Protein AF-A0AAU9WTB7-F1 (afdb_monomer_lite)

InterPro domains:
  IPR005135 Endonuclease/exonuclease/phosphatase [PF03372] (3-114)
  IPR036691 Endonuclease/exonuclease/phosphatase superfamily [G3DSA:3.60.10.10] (1-192)
  IPR036691 Endonuclease/exonuclease/phosphatase superfamily [SSF56219] (1-158)

Foldseek 3Di:
DQEPPDPLSLLLVLVVVVPDPDQKDKDKNHLDDPVCVVVSCVSNVHDKDKQHDPNNTIIMIIDGDPVDDDDDPDDDHDPPDDPVVVVVVVCVCVVDCVPDDDPDDDDDDPPDDPDPVVVVVPDPDDDDDDPDDDDQPCVLVVPPVSVCVLVVCQVVQCVVCVPVPDVVVSVVSSVVVNVVVSVVVVVVVVVVLVVVLVVLVVQLVVLVVVCVVPVDPVSVVSNVVSVVVNVVSVVVVSVVVVVVVVVCCCVVVPDPPVVNVVVVVVVPD

Secondary structure (DSSP, 8-state):
-----SHHHHHHHHHHHHHSS-SEEEEES----GGGHHHHHHHHTS-EEEEEEETTEEEEEEEE-TTS-----------S-HHHHHHHHHHHHHHS-TTSS------S-----S-HHHHGGG---------------GGGGG-HHHHHHHHHHHHHHHHHTTT---HHHHHHHHHHHHHHHHHHHHHHHHHHHHHHHHHHHHHHHHHHHHHHHS-SHHHHHHHHHHHHHHHHHHHHHHHHHHHHHHHHHHHHHSS--HHHHHHHHHH--

pLDDT: mean 72.69, std 17.91, range [34.09, 97.19]

Sequence (269 aa):
VRGLSNFHKRRAIFSWCRKQKADLIFLQETHSTTERQDQWRKEWGASILFSHGSTNARGVAILIKNSLNIIIQQSEISSDGRFIFYRNLSKLLRKDEFGNEENIIIGGDFNCPLDITLDKKGEIESSGRGAGFWKLNTSLLANENYKHMITNNLPTWLDAGKDIHDPRLLWDWIKFNIRSNSIIFSKQIASIRRKQEEELNKRYQEAVLMFHTNPCNNTRLALEKSKQDLEALYEDKVEGIILRARARWHEHGEKNNKYFLNLEKRNHV

Structure (mmCIF, N/CA/C/O backbone):
data_AF-A0AAU9WTB7-F1
#
_entry.id   AF-A0AAU9WTB7-F1
#
loop_
_atom_site.group_PDB
_atom_site.id
_atom_site.type_symbol
_atom_site.label_atom_id
_atom_site.label_alt_id
_atom_site.label_comp_id
_atom_site.label_asym_id
_atom_site.label_entity_id
_atom_site.label_seq_id
_atom_site.pdbx_PDB_ins_code
_atom_site.Cartn_x
_atom_site.Cartn_y
_atom_site.Cartn_z
_atom_site.occupancy
_atom_site.B_iso_or_equiv
_atom_site.auth_seq_id
_atom_site.auth_comp_id
_atom_site.auth_asym_id
_atom_site.auth_atom_id
_atom_site.pdbx_PDB_model_num
ATOM 1 N N . VAL A 1 1 ? -2.931 -13.262 2.694 1.00 64.62 1 VAL A N 1
ATOM 2 C CA . VAL A 1 1 ? -3.097 -12.063 3.566 1.00 64.62 1 VAL A CA 1
ATOM 3 C C . VAL A 1 1 ? -1.804 -11.581 4.242 1.00 64.62 1 VAL A C 1
ATOM 5 O O . VAL A 1 1 ? -1.784 -10.435 4.697 1.00 64.62 1 VAL A O 1
ATOM 8 N N . ARG A 1 2 ? -0.708 -12.365 4.254 1.00 69.88 2 ARG A N 1
ATOM 9 C CA . ARG A 1 2 ? 0.624 -11.976 4.780 1.00 69.88 2 ARG A CA 1
ATOM 10 C C . ARG A 1 2 ? 0.585 -11.400 6.197 1.00 69.88 2 ARG A C 1
ATOM 12 O O . ARG A 1 2 ? 0.925 -10.237 6.416 1.00 69.88 2 ARG A O 1
ATOM 19 N N . GLY A 1 3 ? 0.098 -12.196 7.135 1.00 74.12 3 GLY A N 1
ATOM 20 C CA . GLY A 1 3 ? -0.040 -11.870 8.545 1.00 74.12 3 GLY A CA 1
ATOM 21 C C . GLY A 1 3 ? -1.315 -11.091 8.858 1.00 74.12 3 GLY A C 1
ATOM 22 O O . GLY A 1 3 ? -1.596 -10.055 8.252 1.00 74.12 3 GLY A O 1
ATOM 23 N N . LEU A 1 4 ? -2.062 -11.571 9.846 1.00 79.38 4 LEU A N 1
ATOM 24 C CA . LEU A 1 4 ? -3.244 -10.921 10.422 1.00 79.38 4 LEU A CA 1
ATOM 25 C C . LEU A 1 4 ? -3.072 -10.647 11.926 1.00 79.38 4 LEU A C 1
ATOM 27 O O . LEU A 1 4 ? -4.046 -10.410 12.630 1.00 79.38 4 LEU A O 1
ATOM 31 N N . SER A 1 5 ? -1.842 -10.669 12.446 1.00 78.56 5 SER A N 1
ATOM 32 C CA . SER A 1 5 ? -1.564 -10.408 13.865 1.00 78.56 5 SER A CA 1
ATOM 33 C C . SER A 1 5 ? -1.938 -8.983 14.293 1.00 78.56 5 SER A C 1
ATOM 35 O O . SER A 1 5 ? -2.486 -8.793 15.378 1.00 78.56 5 SER A O 1
ATOM 37 N N . ASN A 1 6 ? -1.708 -7.991 13.429 1.00 80.31 6 ASN A N 1
ATOM 38 C CA . ASN A 1 6 ? -2.091 -6.602 13.675 1.00 80.31 6 ASN A CA 1
ATOM 39 C C . ASN A 1 6 ? -3.625 -6.445 13.696 1.00 80.31 6 ASN A C 1
ATOM 41 O O . ASN A 1 6 ? -4.297 -6.776 12.716 1.00 80.31 6 ASN A O 1
ATOM 45 N N . PHE A 1 7 ? -4.156 -5.909 14.799 1.00 78.06 7 PHE A N 1
ATOM 46 C CA . PHE A 1 7 ? -5.594 -5.741 15.036 1.00 78.06 7 PHE A CA 1
ATOM 47 C C . PHE A 1 7 ? -6.290 -4.904 13.956 1.00 78.06 7 PHE A C 1
ATOM 49 O O . PHE A 1 7 ? -7.286 -5.344 13.388 1.00 78.06 7 PHE A O 1
ATOM 56 N N . HIS A 1 8 ? -5.744 -3.736 13.608 1.00 73.19 8 HIS A N 1
ATOM 57 C CA . HIS A 1 8 ? -6.356 -2.844 12.619 1.00 73.19 8 HIS A CA 1
ATOM 58 C C . HIS A 1 8 ? -6.410 -3.488 11.233 1.00 73.19 8 HIS A C 1
ATOM 60 O O . HIS A 1 8 ? -7.454 -3.478 10.579 1.00 73.19 8 HIS A O 1
ATOM 66 N N . LYS A 1 9 ? -5.314 -4.134 10.812 1.00 77.50 9 LYS A N 1
ATOM 67 C CA . LYS A 1 9 ? -5.265 -4.879 9.547 1.00 77.50 9 LYS A CA 1
ATOM 68 C C . LYS A 1 9 ? -6.294 -6.011 9.524 1.00 77.50 9 LYS A C 1
ATOM 70 O O . LYS A 1 9 ? -6.987 -6.190 8.523 1.00 77.50 9 LYS A O 1
ATOM 75 N N . ARG A 1 10 ? -6.394 -6.776 10.613 1.00 88.62 10 ARG A N 1
ATOM 76 C CA . ARG A 1 10 ? -7.337 -7.892 10.732 1.00 88.62 10 ARG A CA 1
ATOM 77 C C . ARG A 1 10 ? -8.784 -7.417 10.696 1.00 88.62 10 ARG A C 1
ATOM 79 O O . ARG A 1 10 ? -9.558 -7.935 9.897 1.00 88.62 10 ARG A O 1
ATOM 86 N N . ARG A 1 11 ? -9.119 -6.377 11.464 1.00 81.62 11 ARG A N 1
ATOM 87 C CA . ARG A 1 11 ? -10.448 -5.752 11.470 1.00 81.62 11 ARG A CA 1
ATOM 88 C C . ARG A 1 11 ? -10.845 -5.242 10.082 1.00 81.62 11 ARG A C 1
ATOM 90 O O . ARG A 1 11 ? -11.974 -5.476 9.656 1.00 81.62 11 ARG A O 1
ATOM 97 N N . ALA A 1 12 ? -9.925 -4.602 9.359 1.00 75.69 12 ALA A N 1
ATOM 98 C CA . ALA A 1 12 ? -10.169 -4.135 7.994 1.00 75.69 12 ALA A CA 1
ATOM 99 C C . ALA A 1 12 ? -10.434 -5.299 7.023 1.00 75.69 12 ALA A C 1
ATOM 101 O O . ALA A 1 12 ? -11.401 -5.260 6.265 1.00 75.69 12 ALA A O 1
ATOM 102 N N . ILE A 1 13 ? -9.624 -6.362 7.085 1.00 83.00 13 ILE A N 1
ATOM 103 C CA . ILE A 1 13 ? -9.807 -7.552 6.242 1.00 83.00 13 ILE A CA 1
ATOM 104 C C . ILE A 1 13 ? -11.131 -8.251 6.555 1.00 83.00 13 ILE A C 1
ATOM 106 O O . ILE A 1 13 ? -11.866 -8.573 5.629 1.00 83.00 13 ILE A O 1
ATOM 110 N N . PHE A 1 14 ? -11.495 -8.415 7.828 1.00 88.31 14 PHE A N 1
ATOM 111 C CA . PHE A 1 14 ? -12.793 -8.983 8.208 1.00 88.31 14 PHE A CA 1
ATOM 112 C C . PHE A 1 14 ? -13.964 -8.119 7.728 1.00 88.31 14 PHE A C 1
ATOM 114 O O . PHE A 1 14 ? -14.923 -8.649 7.172 1.00 88.31 14 PHE A O 1
ATOM 121 N N . SER A 1 15 ? -13.877 -6.793 7.862 1.00 83.62 15 SER A N 1
ATOM 122 C CA . SER A 1 15 ? -14.890 -5.876 7.322 1.00 83.62 15 SER A CA 1
ATOM 123 C C . SER A 1 15 ? -15.040 -6.022 5.802 1.00 83.62 15 SER A C 1
ATOM 125 O O . SER A 1 15 ? -16.153 -6.131 5.289 1.00 83.62 15 SER A O 1
ATOM 127 N N . TRP A 1 16 ? -13.922 -6.116 5.077 1.00 85.31 16 TRP A N 1
ATOM 128 C CA . TRP A 1 16 ? -13.928 -6.349 3.634 1.00 85.31 16 TRP A CA 1
ATOM 129 C C . TRP A 1 16 ? -14.531 -7.713 3.260 1.00 85.31 16 TRP A C 1
ATOM 131 O O . TRP A 1 16 ? -15.357 -7.780 2.349 1.00 85.31 16 TRP A O 1
ATOM 141 N N . CYS A 1 17 ? -14.180 -8.779 3.989 1.00 84.12 17 CYS A N 1
ATOM 142 C CA . CYS A 1 17 ? -14.717 -10.129 3.804 1.00 84.12 17 CYS A CA 1
ATOM 143 C C . CYS A 1 17 ? -16.241 -10.175 3.991 1.00 84.12 17 CYS A C 1
ATOM 145 O O . CYS A 1 17 ? -16.932 -10.825 3.209 1.00 84.12 17 CYS A O 1
ATOM 147 N N . ARG A 1 18 ? -16.791 -9.442 4.970 1.00 85.62 18 ARG A N 1
ATOM 148 C CA . ARG A 1 18 ? -18.249 -9.362 5.186 1.00 85.62 18 ARG A CA 1
ATOM 149 C C . ARG A 1 18 ? -18.994 -8.798 3.979 1.00 85.62 18 ARG A C 1
ATOM 151 O O . ARG A 1 18 ? -20.073 -9.289 3.664 1.00 85.62 18 ARG A O 1
ATOM 158 N N . LYS A 1 19 ? -18.403 -7.814 3.293 1.00 83.88 19 LYS A N 1
ATOM 159 C CA . LYS A 1 19 ? -18.987 -7.169 2.105 1.00 83.88 19 LYS A CA 1
ATOM 160 C C . LYS A 1 19 ? -18.979 -8.062 0.856 1.00 83.88 19 LYS A C 1
ATOM 162 O O . LYS A 1 19 ? -19.672 -7.746 -0.105 1.00 83.88 19 LYS A O 1
ATOM 167 N N . GLN A 1 20 ? -18.209 -9.153 0.840 1.00 84.12 20 GLN A N 1
ATOM 168 C CA . GLN A 1 20 ? -18.167 -10.058 -0.312 1.00 84.12 20 GLN A CA 1
ATOM 169 C C . GLN A 1 20 ? -19.421 -10.932 -0.369 1.00 84.12 20 GLN A C 1
ATOM 171 O O . GLN A 1 20 ? -19.900 -11.378 0.670 1.00 84.12 20 GLN A O 1
ATOM 176 N N . LYS A 1 21 ? -19.916 -11.257 -1.568 1.00 84.38 21 LYS A N 1
ATOM 177 C CA . LYS A 1 21 ? -21.012 -12.226 -1.785 1.00 84.38 21 LYS A CA 1
ATOM 178 C C . LYS A 1 21 ? -20.518 -13.686 -1.732 1.00 84.38 21 LYS A C 1
ATOM 180 O O . LYS A 1 21 ? -20.879 -14.489 -2.578 1.00 84.38 21 LYS A O 1
ATOM 185 N N . ALA A 1 22 ? -19.628 -13.996 -0.792 1.00 80.00 22 ALA A N 1
ATOM 186 C CA . ALA A 1 22 ? -19.078 -15.335 -0.588 1.00 80.00 22 ALA A CA 1
ATOM 187 C C . ALA A 1 22 ? -19.439 -15.835 0.815 1.00 80.00 22 ALA A C 1
ATOM 189 O O . ALA A 1 22 ? -19.298 -15.077 1.780 1.00 80.00 22 ALA A O 1
ATOM 190 N N . ASP A 1 23 ? -19.885 -17.086 0.921 1.00 80.19 23 ASP A N 1
ATOM 191 C CA . ASP A 1 23 ? -20.241 -17.727 2.194 1.00 80.19 23 ASP A CA 1
ATOM 192 C C . ASP A 1 23 ? -19.054 -18.441 2.861 1.00 80.19 23 ASP A C 1
ATOM 194 O O . ASP A 1 23 ? -18.964 -18.489 4.091 1.00 80.19 23 ASP A O 1
ATOM 198 N N . LEU A 1 24 ? -18.104 -18.914 2.047 1.00 81.94 24 LEU A N 1
ATOM 199 C CA . LEU A 1 24 ? -16.821 -19.479 2.461 1.00 81.94 24 LEU A CA 1
ATOM 200 C C . LEU A 1 24 ? -15.674 -18.611 1.947 1.00 81.94 24 LEU A C 1
ATOM 202 O O . LEU A 1 24 ? -15.613 -18.281 0.762 1.00 81.94 24 LEU A O 1
ATOM 206 N N . ILE A 1 25 ? -14.745 -18.244 2.831 1.00 83.19 25 ILE A N 1
ATOM 207 C CA . ILE A 1 25 ? -13.601 -17.398 2.474 1.00 83.19 25 ILE A CA 1
ATOM 208 C C . ILE A 1 25 ? -12.308 -18.037 2.972 1.00 83.19 25 ILE A C 1
ATOM 210 O O . ILE A 1 25 ? -12.091 -18.191 4.173 1.00 83.19 25 ILE A O 1
ATOM 214 N N . PHE A 1 26 ? -11.413 -18.344 2.035 1.00 82.62 26 PHE A N 1
ATOM 215 C CA . PHE A 1 26 ? -10.118 -18.960 2.307 1.00 82.62 26 PHE A CA 1
ATOM 216 C C . PHE A 1 26 ? -9.027 -17.892 2.402 1.00 82.62 26 PHE A C 1
ATOM 218 O O . PHE A 1 26 ? -8.771 -17.145 1.457 1.00 82.62 26 PHE A O 1
ATOM 225 N N . LEU A 1 27 ? -8.353 -17.824 3.547 1.00 79.25 27 LEU A N 1
ATOM 226 C CA . LEU A 1 27 ? -7.250 -16.907 3.808 1.00 79.25 27 LEU A CA 1
ATOM 227 C C . LEU A 1 27 ? -5.959 -17.690 4.033 1.00 79.25 27 LEU A C 1
ATOM 229 O O . LEU A 1 27 ? -5.906 -18.600 4.851 1.00 79.25 27 LEU A O 1
ATOM 233 N N . GLN A 1 28 ? -4.891 -17.285 3.352 1.00 77.44 28 GLN A N 1
ATOM 234 C CA . GLN A 1 28 ? -3.576 -17.929 3.433 1.00 77.44 28 GLN A CA 1
ATOM 235 C C . GLN A 1 28 ? -2.505 -16.971 3.953 1.00 77.44 28 GLN A C 1
ATOM 237 O O . GLN A 1 28 ? -2.641 -15.746 3.837 1.00 77.44 28 GLN A O 1
ATOM 242 N N . GLU A 1 29 ? -1.417 -17.525 4.487 1.00 74.56 29 GLU A N 1
ATOM 243 C CA . GLU A 1 29 ? -0.345 -16.783 5.160 1.00 74.56 29 GLU A CA 1
ATOM 244 C C . GLU A 1 29 ? -0.916 -15.912 6.289 1.00 74.56 29 GLU A C 1
ATOM 246 O O . GLU A 1 29 ? -0.639 -14.717 6.373 1.00 74.56 29 GLU A O 1
ATOM 251 N N . THR A 1 30 ? -1.801 -16.469 7.116 1.00 76.38 30 THR A N 1
ATOM 252 C CA . THR A 1 30 ? -2.474 -15.729 8.199 1.00 76.38 30 THR A CA 1
ATOM 253 C C . THR A 1 30 ? -1.540 -15.420 9.364 1.00 76.38 30 THR A C 1
ATOM 255 O O . THR A 1 30 ? -1.728 -14.405 10.036 1.00 76.38 30 THR A O 1
ATOM 258 N N . HIS A 1 31 ? -0.529 -16.269 9.581 1.00 77.50 31 HIS A N 1
ATOM 259 C CA . HIS A 1 31 ? 0.345 -16.266 10.761 1.00 77.50 31 HIS A CA 1
ATOM 260 C C . HIS A 1 31 ? -0.482 -16.298 12.062 1.00 77.50 31 HIS A C 1
ATOM 262 O O . HIS A 1 31 ? -0.162 -15.625 13.042 1.00 77.50 31 HIS A O 1
ATOM 268 N N . SER A 1 32 ? -1.614 -17.010 12.034 1.00 73.56 32 SER A N 1
ATOM 269 C CA . SER A 1 32 ? -2.465 -17.220 13.203 1.00 73.56 32 SER A CA 1
ATOM 270 C C . SER A 1 32 ? -1.738 -18.092 14.224 1.00 73.56 32 SER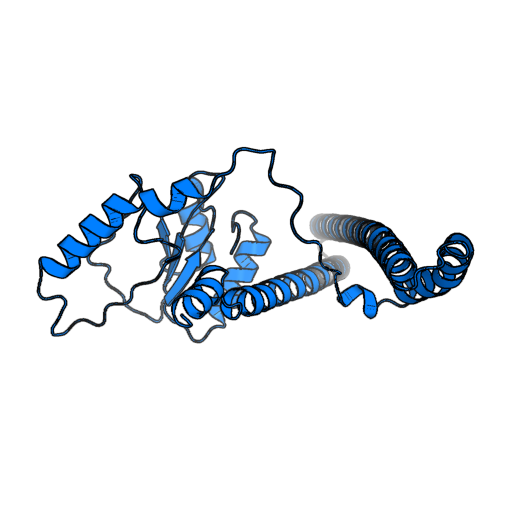 A C 1
ATOM 272 O O . SER A 1 32 ? -1.108 -19.080 13.853 1.00 73.56 32 SER A O 1
ATOM 274 N N . THR A 1 33 ? -1.881 -17.774 15.508 1.00 75.88 33 THR A N 1
ATOM 275 C CA . THR A 1 33 ? -1.368 -18.574 16.633 1.00 75.88 33 THR A CA 1
ATOM 276 C C . THR A 1 33 ? -2.525 -19.126 17.455 1.00 75.88 33 THR A C 1
ATOM 278 O O . THR A 1 33 ? -3.623 -18.564 17.420 1.00 75.88 33 THR A O 1
ATOM 281 N N . THR A 1 34 ? -2.285 -20.214 18.189 1.00 76.94 34 THR A N 1
ATOM 282 C CA . THR A 1 34 ? -3.296 -20.884 19.023 1.00 76.94 34 THR A CA 1
ATOM 283 C C . THR A 1 34 ? -3.886 -19.940 20.070 1.00 76.94 34 THR A C 1
ATOM 285 O O . THR A 1 34 ? -5.097 -19.862 20.235 1.00 76.94 34 THR A O 1
ATOM 288 N N . GLU A 1 35 ? -3.033 -19.114 20.672 1.00 80.25 35 GLU A N 1
ATOM 289 C CA . GLU A 1 35 ? -3.382 -18.127 21.704 1.00 80.25 35 GLU A CA 1
ATOM 290 C C . GLU A 1 35 ? -4.398 -17.069 21.244 1.00 80.25 35 GLU A C 1
ATOM 292 O O . GLU A 1 35 ? -5.111 -16.490 22.058 1.00 80.25 35 GLU A O 1
ATOM 297 N N . ARG A 1 36 ? -4.444 -16.759 19.941 1.00 79.06 36 ARG A N 1
ATOM 298 C CA . ARG A 1 36 ? -5.237 -15.639 19.399 1.00 79.06 36 ARG A CA 1
ATOM 299 C C . ARG A 1 36 ? -6.485 -16.083 18.639 1.00 79.06 36 ARG A C 1
ATOM 301 O O . ARG A 1 36 ? -7.226 -15.228 18.154 1.00 79.06 36 ARG A O 1
ATOM 308 N N . GLN A 1 37 ? -6.734 -17.389 18.527 1.00 84.94 37 GLN A N 1
ATOM 309 C CA . GLN A 1 37 ? -7.863 -17.931 17.763 1.00 84.94 37 GLN A CA 1
ATOM 310 C C . GLN A 1 37 ? -9.212 -17.417 18.276 1.00 84.94 37 GLN A C 1
ATOM 312 O O . GLN A 1 37 ? -10.035 -16.956 17.485 1.00 84.94 37 GLN A O 1
ATOM 317 N N . ASP A 1 38 ? -9.422 -17.445 19.594 1.00 84.12 38 ASP A N 1
ATOM 318 C CA . ASP A 1 38 ? -10.698 -17.054 20.202 1.00 84.12 38 ASP A CA 1
ATOM 319 C C . ASP A 1 38 ? -10.987 -15.570 20.016 1.00 84.12 38 ASP A C 1
ATOM 321 O O . ASP A 1 38 ? -12.120 -15.177 19.733 1.00 84.12 38 ASP A O 1
ATOM 325 N N . GLN A 1 39 ? -9.947 -14.736 20.094 1.00 87.75 39 GLN A N 1
ATOM 326 C CA . GLN A 1 39 ? -10.059 -13.322 19.759 1.00 87.75 39 GLN A CA 1
ATOM 327 C C . GLN A 1 39 ? -10.517 -13.146 18.306 1.00 87.75 39 GLN A C 1
ATOM 329 O O . GLN A 1 39 ? -11.428 -12.368 18.037 1.00 87.75 39 GLN A O 1
ATOM 334 N N . TRP A 1 40 ? -9.913 -13.868 17.361 1.00 88.62 40 TRP A N 1
ATOM 335 C CA . TRP A 1 40 ? -10.251 -13.726 15.944 1.00 88.62 40 TRP A CA 1
ATOM 336 C C . TRP A 1 40 ? -11.664 -14.231 15.643 1.00 88.62 40 TRP A C 1
ATOM 338 O O . TRP A 1 40 ? -12.368 -13.598 14.861 1.00 88.62 40 TRP A O 1
ATOM 348 N N . ARG A 1 41 ? -12.105 -15.313 16.296 1.00 88.12 41 ARG A N 1
ATOM 349 C CA . ARG A 1 41 ? -13.490 -15.807 16.215 1.00 88.12 41 ARG A CA 1
ATOM 350 C C . ARG A 1 41 ? -14.486 -14.757 16.701 1.00 88.12 41 ARG A C 1
ATOM 352 O O . ARG A 1 41 ? -15.439 -14.459 15.987 1.00 88.12 41 ARG A O 1
ATOM 359 N N . LYS A 1 42 ? -14.222 -14.132 17.855 1.00 87.62 42 LYS A N 1
ATOM 360 C CA . LYS A 1 42 ? -15.042 -13.026 18.384 1.00 87.62 42 LYS A CA 1
ATOM 361 C C . LYS A 1 42 ? -15.073 -11.830 17.433 1.00 87.62 42 LYS A C 1
ATOM 363 O O . LYS A 1 42 ? -16.135 -11.279 17.172 1.00 87.62 42 LYS A O 1
ATOM 368 N N . GLU A 1 43 ? -13.923 -11.441 16.885 1.00 89.06 43 GLU A N 1
ATOM 369 C CA . GLU A 1 43 ? -13.828 -10.313 15.953 1.00 89.06 43 GLU A CA 1
ATOM 370 C C . GLU A 1 43 ? -14.526 -10.574 14.613 1.00 89.06 43 GLU A C 1
ATOM 372 O O . GLU A 1 43 ? -15.063 -9.637 14.017 1.00 89.06 43 GLU A O 1
ATOM 377 N N . TRP A 1 44 ? -14.509 -11.818 14.125 1.00 91.00 44 TRP A N 1
ATOM 378 C CA . TRP A 1 44 ? -15.225 -12.228 12.917 1.00 91.00 44 TRP A CA 1
ATOM 379 C C . TRP A 1 44 ? -16.734 -12.314 13.162 1.00 91.00 44 TRP A C 1
ATOM 381 O O . TRP A 1 44 ? -17.499 -11.794 12.345 1.00 91.00 44 TRP A O 1
ATOM 391 N N . GLY A 1 45 ? -17.143 -12.863 14.309 1.00 86.94 45 GLY A N 1
ATOM 392 C CA . GLY A 1 45 ? -18.543 -13.027 14.713 1.00 86.94 45 GLY A CA 1
ATOM 393 C C . GLY A 1 45 ? -19.207 -14.299 14.172 1.00 86.94 45 GLY A C 1
ATOM 394 O O . GLY A 1 45 ? -20.433 -14.387 14.166 1.00 86.94 45 GLY A O 1
ATOM 395 N N . ALA A 1 46 ? -18.409 -15.251 13.684 1.00 86.44 46 ALA A N 1
ATOM 396 C CA . ALA A 1 46 ? -18.855 -16.528 13.132 1.00 86.44 46 ALA A CA 1
ATOM 397 C C . ALA A 1 46 ? -17.736 -17.587 13.222 1.00 86.44 46 ALA A C 1
ATOM 399 O O . ALA A 1 46 ? -16.648 -17.317 13.746 1.00 86.44 46 ALA A O 1
ATOM 400 N N . SER A 1 47 ? -17.989 -18.791 12.706 1.00 84.75 47 SER A N 1
ATOM 401 C CA . SER A 1 47 ? -17.026 -19.895 12.736 1.00 84.75 47 SER A CA 1
ATOM 402 C C . SER A 1 47 ? -15.782 -19.611 11.889 1.00 84.75 47 SER A C 1
ATOM 404 O O . SER A 1 47 ? -15.861 -19.140 10.751 1.00 84.75 47 SER A O 1
ATOM 406 N N . ILE A 1 48 ? -14.614 -19.930 12.456 1.00 85.81 48 ILE A N 1
ATOM 407 C CA . ILE A 1 48 ? -13.325 -19.909 11.757 1.00 85.81 48 ILE A CA 1
ATOM 408 C C . ILE A 1 48 ? -12.597 -21.225 12.004 1.00 85.81 48 ILE A C 1
ATOM 410 O O . ILE A 1 48 ? -12.392 -21.617 13.162 1.00 85.81 48 ILE A O 1
ATOM 414 N N . LEU A 1 49 ? -12.155 -21.852 10.915 1.00 81.19 49 LEU A N 1
ATOM 415 C CA . LEU A 1 49 ? -11.251 -22.998 10.946 1.00 81.19 49 LEU A CA 1
ATOM 416 C C . LEU A 1 49 ? -9.829 -22.523 10.733 1.00 81.19 49 LEU A C 1
ATOM 418 O O . LEU A 1 49 ? -9.562 -21.771 9.798 1.00 81.19 49 L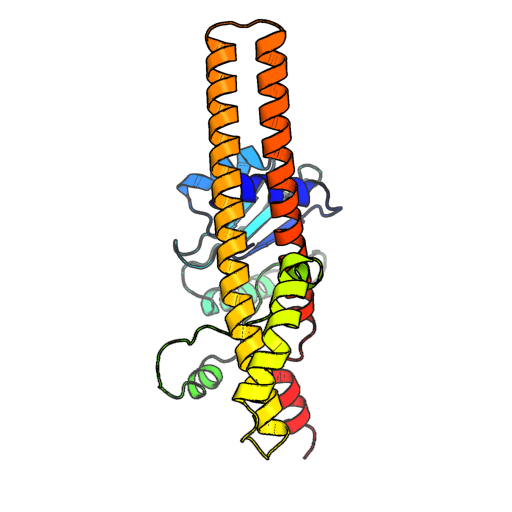EU A O 1
ATOM 422 N N . PHE A 1 50 ? -8.922 -22.953 11.602 1.00 77.31 50 PHE A N 1
ATOM 423 C CA . PHE A 1 50 ? -7.522 -22.566 11.550 1.00 77.31 50 PHE A CA 1
ATOM 424 C C . PHE A 1 50 ? -6.639 -23.783 11.320 1.00 77.31 50 PHE A C 1
ATOM 426 O O . PHE A 1 50 ? -6.777 -24.796 11.995 1.00 77.31 50 PHE A O 1
ATOM 433 N N . SER A 1 51 ? -5.668 -23.629 10.428 1.00 73.62 51 SER A N 1
ATOM 434 C CA . SER A 1 51 ? -4.489 -24.484 10.358 1.00 73.62 51 SER A CA 1
ATOM 435 C C . SER A 1 51 ? -3.287 -23.616 10.691 1.00 73.62 51 SER A C 1
ATOM 437 O O . SER A 1 51 ? -2.913 -22.736 9.910 1.00 73.62 51 SER A O 1
ATOM 439 N N . HIS A 1 52 ? -2.699 -23.829 11.863 1.00 70.38 52 HIS A N 1
ATOM 440 C CA . HIS A 1 52 ? -1.560 -23.044 12.331 1.00 70.38 52 HIS A CA 1
ATOM 441 C C . HIS A 1 52 ? -0.261 -23.493 11.656 1.00 70.38 52 HIS A C 1
ATOM 443 O O . HIS A 1 52 ? -0.042 -24.679 11.432 1.00 70.38 52 HIS A O 1
ATOM 449 N N . GLY A 1 53 ? 0.585 -22.525 11.300 1.00 61.97 53 GLY A N 1
ATOM 450 C CA . GLY A 1 53 ? 1.966 -22.754 10.870 1.00 61.97 53 GLY A CA 1
ATOM 451 C C . GLY A 1 53 ? 2.956 -22.428 11.989 1.00 61.97 53 GLY A C 1
ATOM 452 O O . GLY A 1 53 ? 2.547 -22.099 13.102 1.00 61.97 53 GLY A O 1
ATOM 453 N N . SER A 1 54 ? 4.260 -22.458 11.699 1.00 55.16 54 SER A N 1
ATOM 454 C CA . SER A 1 54 ? 5.246 -21.899 12.630 1.00 55.16 54 SER A CA 1
ATOM 455 C C . SER A 1 54 ? 5.127 -20.368 12.671 1.00 55.16 54 SER A C 1
ATOM 457 O O . SER A 1 54 ? 4.676 -19.735 11.716 1.00 55.16 54 SER A O 1
ATOM 459 N N . THR A 1 55 ? 5.533 -19.751 13.782 1.00 49.75 55 THR A N 1
ATOM 460 C CA . THR A 1 55 ? 5.321 -18.320 14.097 1.00 49.75 55 THR A CA 1
ATOM 461 C C . THR A 1 55 ? 5.798 -17.332 13.023 1.00 49.75 55 THR A C 1
ATOM 463 O O . THR A 1 55 ? 5.287 -16.214 12.959 1.00 49.75 55 THR A O 1
ATOM 466 N N . ASN A 1 56 ? 6.714 -17.747 12.141 1.00 43.03 56 ASN A N 1
ATOM 467 C CA . ASN A 1 56 ? 7.311 -16.903 11.104 1.00 43.03 56 ASN A CA 1
ATOM 468 C C . ASN A 1 56 ? 6.937 -17.290 9.661 1.00 43.03 56 ASN A C 1
ATOM 470 O O . ASN A 1 56 ? 7.323 -16.577 8.733 1.00 43.03 56 ASN A O 1
ATOM 474 N N . ALA A 1 57 ? 6.201 -18.385 9.443 1.00 47.16 57 ALA A N 1
ATOM 475 C CA . ALA A 1 57 ? 5.745 -18.792 8.116 1.00 47.16 57 ALA A CA 1
ATOM 476 C C . ALA A 1 57 ? 4.594 -19.806 8.198 1.00 47.16 57 ALA A C 1
ATOM 478 O O . ALA A 1 57 ? 4.650 -20.758 8.974 1.00 47.16 57 ALA A O 1
ATOM 479 N N . ARG A 1 58 ? 3.642 -19.690 7.259 1.00 62.03 58 ARG A N 1
ATOM 480 C CA . ARG A 1 58 ? 2.475 -20.581 7.076 1.00 62.03 58 ARG A CA 1
ATOM 481 C C . ARG A 1 58 ? 1.329 -20.275 8.051 1.00 62.03 58 ARG A C 1
ATOM 483 O O . ARG A 1 58 ? 1.487 -19.591 9.057 1.00 62.03 58 ARG A O 1
ATOM 490 N N . GLY A 1 59 ? 0.131 -20.702 7.675 1.00 68.31 59 GLY A N 1
ATOM 491 C CA . GLY A 1 59 ? -1.109 -20.420 8.393 1.00 68.31 59 GLY A CA 1
ATOM 492 C C . GLY A 1 59 ? -2.257 -20.221 7.414 1.00 68.31 59 GLY A C 1
ATOM 493 O O . GLY A 1 59 ? -2.158 -19.374 6.522 1.00 68.31 59 GLY A O 1
ATOM 494 N N . VAL A 1 60 ? -3.321 -21.000 7.572 1.00 72.75 60 VAL A N 1
ATOM 495 C CA . VAL A 1 60 ? -4.545 -20.912 6.769 1.00 72.75 60 VAL A CA 1
ATOM 496 C C . VAL A 1 60 ? -5.717 -20.679 7.714 1.00 72.75 60 VAL A C 1
ATOM 498 O O . VAL A 1 60 ? -5.750 -21.235 8.812 1.00 72.75 60 VAL A O 1
ATOM 501 N N . ALA A 1 61 ? -6.659 -19.835 7.303 1.00 80.19 61 ALA A N 1
ATOM 502 C CA . ALA A 1 61 ? -7.937 -19.678 7.976 1.00 80.19 61 ALA A CA 1
ATOM 503 C C . ALA A 1 61 ? -9.078 -19.779 6.964 1.00 80.19 61 ALA A C 1
ATOM 505 O O . ALA A 1 61 ? -9.016 -19.155 5.905 1.00 80.19 61 ALA A O 1
ATOM 506 N N . ILE A 1 62 ? -10.117 -20.530 7.307 1.00 84.69 62 ILE A N 1
ATOM 507 C CA . ILE A 1 62 ? -11.366 -20.601 6.550 1.00 84.69 62 ILE A CA 1
ATOM 508 C C . ILE A 1 62 ? -12.416 -19.869 7.372 1.00 84.69 62 ILE A C 1
ATOM 510 O O . ILE A 1 62 ? -12.757 -20.301 8.473 1.00 84.69 62 ILE A O 1
ATOM 514 N N . LEU A 1 63 ? -12.881 -18.733 6.861 1.00 86.94 63 LEU A N 1
ATOM 515 C CA . LEU A 1 63 ? -13.974 -17.976 7.455 1.00 86.94 63 LEU A CA 1
ATOM 516 C C . LEU A 1 63 ? -15.293 -18.510 6.899 1.00 86.94 63 LEU A C 1
ATOM 518 O O . LEU A 1 63 ? -15.469 -18.568 5.680 1.00 86.94 63 LEU A O 1
ATOM 522 N N . ILE A 1 64 ? -16.212 -18.850 7.796 1.00 86.69 64 ILE A N 1
ATOM 523 C CA . ILE A 1 64 ? -17.559 -19.314 7.463 1.00 86.69 64 ILE A CA 1
ATOM 524 C C . ILE A 1 64 ? -18.530 -18.215 7.891 1.00 86.69 64 ILE A C 1
ATOM 526 O O . ILE A 1 64 ? -18.422 -17.696 9.006 1.00 86.69 64 ILE A O 1
ATOM 530 N N . LYS A 1 65 ? -19.440 -17.801 7.007 1.00 84.19 65 LYS A N 1
ATOM 531 C CA . LYS A 1 65 ? -20.503 -16.853 7.366 1.00 84.19 65 LYS A CA 1
ATOM 532 C C . LYS A 1 65 ? -21.644 -17.557 8.097 1.00 84.19 65 LYS A C 1
ATOM 534 O O . LYS A 1 65 ? -21.989 -18.679 7.761 1.00 84.19 65 LYS A O 1
ATOM 539 N N . ASN A 1 66 ? -22.297 -16.847 9.019 1.00 80.81 66 ASN A N 1
ATOM 540 C CA . ASN A 1 66 ? -23.470 -17.358 9.747 1.00 80.81 66 ASN A CA 1
ATOM 541 C C . ASN A 1 66 ? -24.665 -17.694 8.839 1.00 80.81 66 ASN A C 1
ATOM 543 O O . ASN A 1 66 ? -25.541 -18.439 9.258 1.00 80.81 66 ASN A O 1
ATOM 547 N N . SER A 1 67 ? -24.713 -17.152 7.616 1.00 77.50 67 SER A N 1
ATOM 548 C CA . SER A 1 67 ? -25.718 -17.522 6.611 1.00 77.50 67 SER A CA 1
ATOM 549 C C . SER A 1 67 ? -25.609 -18.981 6.171 1.00 77.50 67 SER A C 1
ATOM 551 O O . SER A 1 67 ? -26.585 -19.533 5.674 1.00 77.50 67 SER A O 1
ATOM 553 N N . LEU A 1 68 ? -24.440 -19.602 6.345 1.00 76.12 68 LEU A N 1
ATOM 554 C CA . LEU A 1 68 ? -24.162 -20.949 5.885 1.00 76.12 68 LEU A CA 1
ATOM 555 C C . LEU A 1 68 ? -24.145 -21.914 7.072 1.00 76.12 68 LEU A C 1
ATOM 557 O O . LEU A 1 68 ? -23.212 -21.923 7.877 1.00 76.12 68 LEU A O 1
ATOM 561 N N . ASN A 1 69 ? -25.187 -22.736 7.171 1.00 70.00 69 ASN A N 1
ATOM 562 C CA . ASN A 1 69 ? -25.266 -23.782 8.181 1.00 70.00 69 ASN A CA 1
ATOM 563 C C . ASN A 1 69 ? -24.430 -24.993 7.733 1.00 70.00 69 ASN A C 1
ATOM 565 O O . ASN A 1 69 ? -24.911 -25.837 6.980 1.00 70.00 69 ASN A O 1
ATOM 569 N N . ILE A 1 70 ? -23.162 -25.043 8.150 1.00 69.12 70 ILE A N 1
ATOM 570 C CA . ILE A 1 70 ? -22.263 -26.179 7.895 1.00 69.12 70 ILE A CA 1
ATOM 571 C C . ILE A 1 70 ? -22.091 -26.989 9.172 1.00 69.12 70 ILE A C 1
ATOM 573 O O . ILE A 1 70 ? -21.687 -26.455 10.206 1.00 69.12 70 ILE A O 1
ATOM 577 N N . ILE A 1 71 ? -22.273 -28.302 9.050 1.00 64.56 71 ILE A N 1
ATOM 578 C CA . ILE A 1 71 ? -21.784 -29.280 10.018 1.00 64.56 71 ILE A CA 1
ATOM 579 C C . ILE A 1 71 ? -20.431 -29.780 9.516 1.00 64.56 71 ILE A C 1
ATOM 581 O O . ILE A 1 71 ? -20.328 -30.348 8.432 1.00 64.56 71 ILE A O 1
ATOM 585 N N . ILE A 1 72 ? -19.374 -29.539 10.288 1.00 64.62 72 ILE A N 1
ATOM 586 C CA . ILE A 1 72 ? -18.031 -30.007 9.941 1.00 64.62 72 ILE A CA 1
ATOM 587 C C . ILE A 1 72 ? -17.925 -31.459 10.395 1.00 64.62 72 ILE A C 1
ATOM 589 O O . ILE A 1 72 ? -17.850 -31.717 11.593 1.00 64.62 72 ILE A O 1
ATOM 593 N N . GLN A 1 73 ? -17.935 -32.392 9.445 1.00 57.53 73 GLN A N 1
ATOM 594 C CA . GLN A 1 73 ? -17.845 -33.824 9.744 1.00 57.53 73 GLN A CA 1
ATOM 595 C C . GLN A 1 73 ? -16.418 -34.258 10.105 1.00 57.53 73 GLN A C 1
ATOM 597 O O . GLN A 1 73 ? -16.229 -35.031 11.039 1.00 57.53 73 GLN A O 1
ATOM 602 N N . GLN A 1 74 ? -15.407 -33.726 9.409 1.00 55.91 74 GLN A N 1
ATOM 603 C CA . GLN A 1 74 ? -13.999 -34.040 9.657 1.00 55.91 74 GLN A CA 1
ATOM 604 C C . GLN A 1 74 ? -13.112 -32.814 9.405 1.00 55.91 74 GLN A C 1
ATOM 606 O O . GLN A 1 74 ? -13.341 -32.041 8.473 1.00 55.91 74 GLN A O 1
ATOM 611 N N . SER A 1 75 ? -12.077 -32.630 10.230 1.00 61.72 75 SER A N 1
ATOM 612 C CA . SER A 1 75 ? -11.050 -31.605 10.026 1.00 61.72 75 SER A CA 1
ATOM 613 C C . SER A 1 75 ? -9.664 -32.174 10.309 1.00 61.72 75 SER A C 1
ATOM 615 O O . SER A 1 75 ? -9.373 -32.546 11.443 1.00 61.72 75 SER A O 1
ATOM 617 N N . GLU A 1 76 ? -8.804 -32.196 9.294 1.00 58.69 76 GLU A N 1
ATOM 618 C CA . GLU A 1 76 ? -7.428 -32.690 9.393 1.00 58.69 76 GLU A CA 1
ATOM 619 C C . GLU A 1 76 ? -6.440 -31.522 9.290 1.00 58.69 76 GLU A C 1
ATOM 621 O O . GLU A 1 76 ? -6.496 -30.720 8.353 1.00 58.69 76 GLU A O 1
ATOM 626 N N . ILE A 1 77 ? -5.515 -31.426 10.248 1.00 60.12 77 ILE A N 1
ATOM 627 C CA . ILE A 1 77 ? -4.459 -30.407 10.281 1.00 60.12 77 ILE A CA 1
ATOM 628 C C . ILE A 1 77 ? -3.114 -31.135 10.242 1.00 60.12 77 ILE A C 1
ATOM 630 O O . ILE A 1 77 ? -2.691 -31.729 11.229 1.00 60.12 77 ILE A O 1
ATOM 634 N N . SER A 1 78 ? -2.428 -31.094 9.100 1.00 53.38 78 SER A N 1
ATOM 635 C CA . SER A 1 78 ? -1.127 -31.756 8.935 1.00 53.38 78 SER A CA 1
ATOM 636 C C . SER A 1 78 ? 0.006 -30.858 9.445 1.00 53.38 78 SER A C 1
ATOM 638 O O . SER A 1 78 ? 0.256 -29.773 8.914 1.00 53.38 78 SER A O 1
ATOM 640 N N . SER A 1 79 ? 0.696 -31.318 10.492 1.00 48.56 79 SER A N 1
ATOM 641 C CA . SER A 1 79 ? 1.917 -30.712 11.049 1.00 48.56 79 SER A CA 1
ATOM 642 C C . SER A 1 79 ? 3.205 -31.304 10.452 1.00 48.56 79 SER A C 1
ATOM 644 O O . SER A 1 79 ? 4.282 -30.722 10.576 1.00 48.56 79 SER A O 1
ATOM 646 N N . ASP A 1 80 ? 3.083 -32.440 9.771 1.00 42.72 80 ASP A N 1
ATOM 647 C CA . ASP A 1 80 ? 4.121 -33.419 9.433 1.00 42.72 80 ASP A CA 1
ATOM 648 C C . ASP A 1 80 ? 4.647 -33.323 7.988 1.00 42.72 80 ASP A C 1
ATOM 650 O O . ASP A 1 80 ? 5.561 -34.043 7.586 1.00 42.72 80 ASP A O 1
ATOM 654 N N . GLY A 1 81 ? 4.154 -32.354 7.218 1.00 48.09 81 GLY A N 1
ATOM 655 C CA . GLY A 1 81 ? 4.699 -31.999 5.913 1.00 48.09 81 GLY A CA 1
ATOM 656 C C . GLY A 1 81 ? 3.810 -32.384 4.731 1.00 48.09 81 GLY A C 1
ATOM 657 O O . GLY A 1 81 ? 2.970 -33.279 4.771 1.00 48.09 81 GLY A O 1
ATOM 658 N N . ARG A 1 82 ? 4.029 -31.661 3.626 1.00 52.47 82 ARG A N 1
ATOM 659 C CA . ARG A 1 82 ? 3.147 -31.583 2.447 1.00 52.47 82 ARG A CA 1
ATOM 660 C C . ARG A 1 82 ? 2.825 -32.939 1.799 1.00 52.47 82 ARG A C 1
ATOM 662 O O . ARG A 1 82 ? 1.740 -33.101 1.259 1.00 52.47 82 ARG A O 1
ATOM 669 N N . PHE A 1 83 ? 3.738 -33.910 1.855 1.00 47.84 83 PHE A N 1
ATOM 670 C CA . PHE A 1 83 ? 3.578 -35.218 1.206 1.00 47.84 83 PHE A CA 1
ATOM 671 C C . PHE A 1 83 ? 2.605 -36.151 1.947 1.00 47.84 83 PHE A C 1
ATOM 673 O O . PHE A 1 83 ? 1.832 -36.872 1.315 1.00 47.84 83 PHE A O 1
ATOM 680 N N . ILE A 1 84 ? 2.601 -36.119 3.285 1.00 54.81 84 ILE A N 1
ATOM 681 C CA . ILE A 1 84 ? 1.700 -36.956 4.089 1.00 54.81 84 ILE A CA 1
ATOM 682 C C . ILE A 1 84 ? 0.255 -36.473 3.929 1.00 54.81 84 ILE A C 1
ATOM 684 O O . ILE A 1 84 ? -0.636 -37.305 3.760 1.00 54.81 84 ILE A O 1
ATOM 688 N N . PHE A 1 85 ? 0.044 -35.154 3.840 1.00 60.72 85 PHE A N 1
ATOM 689 C CA . PHE A 1 85 ? -1.254 -34.562 3.509 1.00 60.72 85 PHE A CA 1
ATOM 690 C C . PHE A 1 85 ? -1.835 -35.124 2.204 1.00 60.72 85 PHE A C 1
ATOM 692 O O . PHE A 1 85 ? -2.944 -35.644 2.221 1.00 60.72 85 PHE A O 1
ATOM 699 N N . TYR A 1 86 ? -1.091 -35.103 1.089 1.00 60.28 86 TYR A N 1
ATOM 700 C CA . TYR A 1 86 ? -1.604 -35.627 -0.187 1.00 60.28 86 TYR A CA 1
ATOM 701 C C . TYR A 1 86 ? -1.829 -37.138 -0.168 1.00 60.28 86 TYR A C 1
ATOM 703 O O . TYR A 1 86 ? -2.782 -37.623 -0.777 1.00 60.28 86 TYR A O 1
ATOM 711 N N . ARG A 1 87 ? -0.995 -37.900 0.550 1.00 58.84 87 ARG A N 1
ATOM 712 C CA . ARG A 1 87 ? -1.209 -39.343 0.717 1.00 58.84 87 ARG A CA 1
ATOM 713 C C . ARG A 1 87 ? -2.476 -39.629 1.524 1.00 58.84 87 ARG A C 1
ATOM 715 O O . ARG A 1 87 ? -3.211 -40.547 1.174 1.00 58.84 87 ARG A O 1
ATOM 722 N N . ASN A 1 88 ? -2.737 -38.853 2.572 1.00 61.22 88 ASN A N 1
ATOM 723 C CA . ASN A 1 88 ? -3.937 -38.983 3.395 1.00 61.22 88 ASN A CA 1
ATOM 724 C C . ASN A 1 88 ? -5.183 -38.497 2.646 1.00 61.22 88 ASN A C 1
ATOM 726 O O . ASN A 1 88 ? -6.182 -39.200 2.662 1.00 61.22 88 ASN A O 1
ATOM 730 N N . LEU A 1 89 ? -5.099 -37.386 1.907 1.00 65.25 89 LEU A N 1
ATOM 731 C CA . LEU A 1 89 ? -6.172 -36.888 1.043 1.00 65.25 89 LEU A CA 1
ATOM 732 C C . LEU A 1 89 ? -6.508 -37.896 -0.061 1.00 65.25 89 LEU A C 1
ATOM 734 O O . LEU A 1 89 ? -7.668 -38.218 -0.259 1.00 65.25 89 LEU A O 1
ATOM 738 N N . SER A 1 90 ? -5.501 -38.453 -0.738 1.00 64.19 90 SER A N 1
ATOM 739 C CA . SER A 1 90 ? -5.697 -39.501 -1.748 1.00 64.19 90 SER A CA 1
ATOM 740 C C . SER A 1 90 ? -6.323 -40.757 -1.145 1.00 64.19 90 SER A C 1
ATOM 742 O O . SER A 1 90 ? -7.198 -41.353 -1.758 1.00 64.19 90 SER A O 1
ATOM 744 N N . LYS A 1 91 ? -5.923 -41.152 0.071 1.00 66.19 91 LYS A N 1
ATOM 745 C CA . LYS A 1 91 ? -6.571 -42.258 0.788 1.00 66.19 91 LYS A CA 1
ATOM 746 C C . LYS A 1 91 ? -8.016 -41.934 1.160 1.00 66.19 91 LYS A C 1
ATOM 748 O O . LYS A 1 91 ? -8.839 -42.816 0.996 1.00 66.19 91 LYS A O 1
ATOM 753 N N . LEU A 1 92 ? -8.308 -40.719 1.628 1.00 64.88 92 LEU A N 1
ATOM 754 C CA . LEU A 1 92 ? -9.647 -40.256 2.007 1.00 64.88 92 LEU A CA 1
ATOM 755 C C . LEU A 1 92 ? -10.586 -40.244 0.792 1.00 64.88 92 LEU A C 1
ATOM 757 O O . LEU A 1 92 ? -11.609 -40.911 0.807 1.00 64.88 92 LEU A O 1
ATOM 761 N N . LEU A 1 93 ? -10.162 -39.598 -0.300 1.00 63.91 93 LEU A N 1
ATOM 762 C CA . LEU A 1 93 ? -10.901 -39.532 -1.568 1.00 63.91 93 LEU A CA 1
ATOM 763 C C . LEU A 1 93 ? -11.116 -40.908 -2.220 1.00 63.91 93 LEU A C 1
ATOM 765 O O . LEU A 1 93 ? -11.965 -41.042 -3.092 1.00 63.91 93 LEU A O 1
ATOM 769 N N . ARG A 1 94 ? -10.314 -41.916 -1.850 1.00 63.16 94 ARG A N 1
ATOM 770 C CA . ARG A 1 94 ? -10.423 -43.297 -2.348 1.00 63.16 94 ARG A CA 1
ATOM 771 C C . ARG A 1 94 ? -11.142 -44.244 -1.386 1.00 63.16 94 ARG A C 1
ATOM 773 O O . ARG A 1 94 ? -11.412 -45.368 -1.796 1.00 6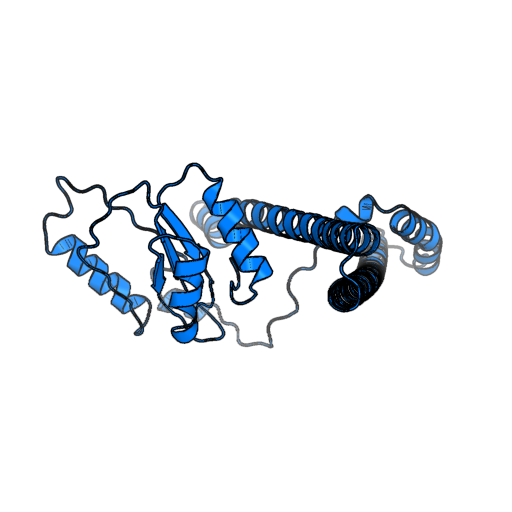3.16 94 ARG A O 1
ATOM 780 N N . LYS A 1 95 ? -11.332 -43.870 -0.113 1.00 59.72 95 LYS A N 1
ATOM 781 C CA . LYS A 1 95 ? -11.805 -44.801 0.927 1.00 59.72 95 LYS A CA 1
ATOM 782 C C . LYS A 1 95 ? -13.315 -44.903 1.006 1.00 59.72 95 LYS A C 1
ATOM 784 O O . LYS A 1 95 ? -13.796 -45.980 1.320 1.00 59.72 95 LYS A O 1
ATOM 789 N N . ASP A 1 96 ? -14.010 -43.828 0.686 1.00 49.94 96 ASP A N 1
ATOM 790 C CA . ASP A 1 96 ? -15.463 -43.768 0.689 1.00 49.94 96 ASP A CA 1
ATOM 791 C C . ASP A 1 96 ? -15.908 -43.206 -0.663 1.00 49.94 96 ASP A C 1
ATOM 793 O O . ASP A 1 96 ? -15.103 -42.588 -1.361 1.00 49.94 96 ASP A O 1
ATOM 797 N N . GLU A 1 97 ? -17.149 -43.469 -1.062 1.00 53.84 97 GLU A N 1
ATOM 798 C CA . GLU A 1 97 ? -17.779 -43.098 -2.338 1.00 53.84 97 GLU A CA 1
ATOM 799 C C . GLU A 1 97 ? -17.902 -41.569 -2.552 1.00 53.84 97 GLU A C 1
ATOM 801 O O . GLU A 1 97 ? -18.947 -41.062 -2.949 1.00 53.84 97 GLU A O 1
ATOM 806 N N . PHE A 1 98 ? -16.814 -40.816 -2.375 1.00 53.06 98 PHE A N 1
ATOM 807 C CA . PHE A 1 98 ? -16.643 -39.380 -2.628 1.00 53.06 98 PHE A CA 1
ATOM 808 C C . PHE A 1 98 ? -16.924 -38.965 -4.090 1.00 53.06 98 PHE A C 1
ATOM 810 O O . PHE A 1 98 ? -16.649 -37.836 -4.483 1.00 53.06 98 PHE A O 1
ATOM 817 N N . GLY A 1 99 ? -17.434 -39.871 -4.926 1.00 50.66 99 GLY A N 1
ATOM 818 C CA . GLY A 1 99 ? -17.613 -39.687 -6.361 1.00 50.66 99 GLY A CA 1
ATOM 819 C C . GLY A 1 99 ? -19.046 -39.454 -6.833 1.00 50.66 99 GLY A C 1
ATOM 820 O O . GLY A 1 99 ? -19.193 -38.945 -7.940 1.00 50.66 99 GLY A O 1
ATOM 821 N N . ASN A 1 100 ? -20.083 -39.797 -6.056 1.00 50.53 100 ASN A N 1
ATOM 822 C CA . ASN A 1 100 ? -21.428 -39.892 -6.643 1.00 50.53 100 ASN A CA 1
ATOM 823 C C . ASN A 1 100 ? -22.420 -38.792 -6.220 1.00 50.53 100 ASN A C 1
ATOM 825 O O . ASN A 1 100 ? -23.263 -38.445 -7.043 1.00 50.53 100 ASN A O 1
ATOM 829 N N . GLU A 1 101 ? -22.314 -38.190 -5.023 1.00 52.00 101 GLU A N 1
ATOM 830 C CA . GLU A 1 101 ? -23.317 -37.198 -4.560 1.00 52.00 101 GLU A CA 1
ATOM 831 C C . GLU A 1 101 ? -22.773 -35.960 -3.805 1.00 52.00 101 GLU A C 1
ATOM 833 O O . GLU A 1 101 ? -23.543 -35.054 -3.484 1.00 52.00 101 GLU A O 1
ATOM 838 N N . GLU A 1 102 ? -21.465 -35.844 -3.539 1.00 54.91 102 GLU A N 1
ATOM 839 C CA . GLU A 1 102 ? -20.938 -34.764 -2.684 1.00 54.91 102 GLU A CA 1
ATOM 840 C C . GLU A 1 102 ? -20.331 -33.573 -3.452 1.00 54.91 102 GLU A C 1
ATOM 842 O O . GLU A 1 102 ? -19.440 -33.712 -4.291 1.00 54.91 102 GLU A O 1
ATOM 847 N N . ASN A 1 103 ? -20.762 -32.354 -3.099 1.00 52.97 103 ASN A N 1
ATOM 848 C CA . ASN A 1 103 ? -20.149 -31.099 -3.549 1.00 52.97 103 ASN A CA 1
ATOM 849 C C . ASN A 1 103 ? -18.847 -30.832 -2.773 1.00 52.97 103 ASN A C 1
ATOM 851 O O . ASN A 1 103 ? -18.842 -30.124 -1.762 1.00 52.97 103 ASN A O 1
ATOM 855 N N . ILE A 1 104 ? -17.730 -31.391 -3.240 1.00 57.81 104 ILE A N 1
ATOM 856 C CA . ILE A 1 104 ? -16.429 -31.226 -2.580 1.00 57.81 104 ILE A CA 1
ATOM 857 C C . ILE A 1 104 ? -15.855 -29.829 -2.865 1.00 57.81 104 ILE A C 1
ATOM 859 O O . ILE A 1 104 ? -15.517 -29.493 -4.000 1.00 57.81 104 ILE A O 1
ATOM 863 N N . ILE A 1 105 ? -15.659 -29.027 -1.814 1.00 56.12 105 ILE A N 1
ATOM 864 C CA . ILE A 1 105 ? -14.935 -27.750 -1.894 1.00 56.12 105 ILE A CA 1
ATOM 865 C C . ILE A 1 105 ? -13.533 -27.939 -1.315 1.00 56.12 105 ILE A C 1
ATOM 867 O O . ILE A 1 105 ? -13.363 -28.089 -0.106 1.00 56.12 105 ILE A O 1
ATOM 871 N N . ILE A 1 106 ? -12.512 -27.871 -2.173 1.00 59.25 106 ILE A N 1
ATOM 872 C CA . ILE A 1 106 ? -11.104 -27.909 -1.757 1.00 59.25 106 ILE A CA 1
ATOM 873 C C . ILE A 1 106 ? -10.496 -26.517 -1.942 1.00 59.25 106 ILE A C 1
ATOM 875 O O . ILE A 1 106 ? -10.446 -25.991 -3.051 1.00 59.25 106 ILE A O 1
ATOM 879 N N . GLY A 1 107 ? -10.012 -25.912 -0.858 1.00 53.84 107 GLY A N 1
ATOM 880 C CA . GLY A 1 107 ? -9.358 -24.604 -0.892 1.00 53.84 107 GLY A CA 1
ATOM 881 C C . GLY A 1 107 ? -7.996 -24.629 -0.206 1.00 53.84 107 GLY A C 1
ATOM 882 O O . GLY A 1 107 ? -7.846 -25.198 0.873 1.00 53.84 107 GLY A O 1
ATOM 883 N N . GLY A 1 108 ? -6.989 -23.997 -0.815 1.00 60.12 108 GLY A N 1
ATOM 884 C CA . GLY A 1 108 ? -5.620 -23.991 -0.295 1.00 60.12 108 GLY A CA 1
ATOM 885 C C . GLY A 1 108 ? -4.610 -23.319 -1.227 1.00 60.12 108 GLY A C 1
ATOM 886 O O . GLY A 1 108 ? -4.960 -22.864 -2.315 1.00 60.12 108 GLY A O 1
ATOM 887 N N . ASP A 1 109 ? -3.360 -23.205 -0.770 1.00 48.72 109 ASP A N 1
ATOM 888 C CA . ASP A 1 109 ? -2.222 -22.787 -1.601 1.00 48.72 109 ASP A CA 1
ATOM 889 C C . ASP A 1 109 ? -1.628 -24.036 -2.264 1.00 48.72 109 ASP A C 1
ATOM 891 O O . ASP A 1 109 ? -0.782 -24.716 -1.678 1.00 48.72 109 ASP A O 1
ATOM 895 N N . PHE A 1 110 ? -2.105 -24.385 -3.461 1.00 53.75 110 PHE A N 1
ATOM 896 C CA . PHE A 1 110 ? -1.646 -25.568 -4.204 1.00 53.75 110 PHE A CA 1
ATOM 897 C C . PHE A 1 110 ? -0.325 -25.335 -4.945 1.00 53.75 110 PHE A C 1
ATOM 899 O O . PHE A 1 110 ? -0.083 -25.928 -5.994 1.00 53.75 110 PHE A O 1
ATOM 906 N N . ASN A 1 111 ? 0.554 -24.485 -4.413 1.00 47.28 111 ASN A N 1
ATOM 907 C CA . ASN A 1 111 ? 1.911 -24.319 -4.915 1.00 47.28 111 ASN A CA 1
ATOM 908 C C . ASN A 1 111 ? 2.757 -25.572 -4.588 1.00 47.28 111 ASN A C 1
ATOM 910 O O . ASN A 1 111 ? 3.616 -25.568 -3.700 1.00 47.28 111 ASN A O 1
ATOM 914 N N . CYS A 1 112 ? 2.435 -26.685 -5.254 1.00 48.97 112 CYS A N 1
ATOM 915 C CA . CYS A 1 112 ? 3.000 -28.013 -5.053 1.00 48.97 112 CYS A CA 1
ATOM 916 C C . CYS A 1 112 ? 3.542 -28.560 -6.383 1.00 48.97 112 CYS A C 1
ATOM 918 O O . CYS A 1 112 ? 2.753 -28.945 -7.245 1.00 48.97 112 CYS A O 1
ATOM 920 N N . PRO A 1 113 ? 4.870 -28.644 -6.568 1.00 40.66 113 PRO A N 1
ATOM 921 C CA . PRO A 1 113 ? 5.432 -29.511 -7.592 1.00 40.66 113 PRO A CA 1
ATOM 922 C C . PRO A 1 113 ? 5.208 -30.979 -7.192 1.00 40.66 113 PRO A C 1
ATOM 924 O O . PRO A 1 113 ? 5.371 -31.350 -6.030 1.00 40.66 113 PRO A O 1
ATOM 927 N N . LEU A 1 114 ? 4.811 -31.810 -8.157 1.00 40.50 114 LEU A N 1
ATOM 928 C CA . LEU A 1 114 ? 4.524 -33.240 -7.968 1.00 40.50 114 LEU A CA 1
ATOM 929 C C . LEU A 1 114 ? 5.790 -34.093 -7.729 1.00 40.50 114 LEU A C 1
ATOM 931 O O . LEU A 1 114 ? 5.668 -35.242 -7.313 1.00 40.50 114 LEU A O 1
ATOM 935 N N . ASP A 1 115 ? 6.992 -33.543 -7.947 1.00 41.59 115 ASP A N 1
ATOM 936 C CA . ASP A 1 115 ? 8.271 -34.254 -7.821 1.00 41.59 115 ASP A CA 1
ATOM 937 C C . ASP A 1 115 ? 9.331 -33.404 -7.089 1.00 41.59 115 ASP A C 1
ATOM 939 O O . ASP A 1 115 ? 9.773 -32.362 -7.573 1.00 41.59 115 ASP A O 1
ATOM 943 N N . ILE A 1 116 ? 9.748 -33.875 -5.910 1.00 37.66 116 ILE A N 1
ATOM 944 C CA . ILE A 1 116 ? 10.752 -33.251 -5.026 1.00 37.66 116 ILE A CA 1
ATOM 945 C C . ILE A 1 116 ? 12.185 -33.402 -5.565 1.00 37.66 116 ILE A C 1
ATOM 947 O O . ILE A 1 116 ? 13.060 -32.585 -5.274 1.00 37.66 116 ILE A O 1
ATOM 951 N N . THR A 1 117 ? 12.442 -34.453 -6.338 1.00 39.78 117 THR A N 1
ATOM 952 C CA . THR A 1 117 ? 13.763 -34.822 -6.867 1.00 39.78 117 THR A CA 1
ATOM 953 C C . THR A 1 117 ? 14.145 -33.970 -8.073 1.00 39.78 117 THR A C 1
ATOM 955 O O . THR A 1 117 ? 15.316 -33.625 -8.238 1.00 39.78 117 THR A O 1
ATOM 958 N N . LEU A 1 118 ? 13.158 -33.577 -8.883 1.00 44.31 118 LEU A N 1
ATOM 959 C CA . LEU A 1 118 ? 13.346 -32.636 -9.992 1.00 44.31 118 LEU A CA 1
ATOM 960 C C . LEU A 1 118 ? 13.508 -31.182 -9.517 1.00 44.31 118 LEU 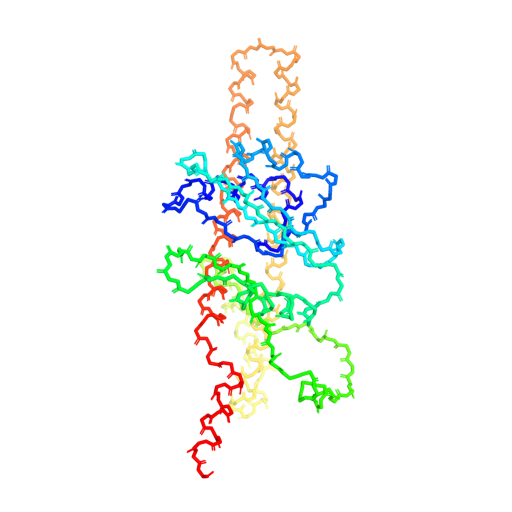A C 1
ATOM 962 O O . LEU A 1 118 ? 14.186 -30.403 -10.183 1.00 44.31 118 LEU A O 1
ATOM 966 N N . ASP A 1 119 ? 12.946 -30.831 -8.357 1.00 39.94 119 ASP A N 1
ATOM 967 C CA . ASP A 1 119 ? 12.990 -29.472 -7.796 1.00 39.94 119 ASP A CA 1
ATOM 968 C C . ASP A 1 119 ? 14.366 -29.134 -7.177 1.00 39.94 119 ASP A C 1
ATOM 970 O O . ASP A 1 119 ? 14.874 -28.023 -7.321 1.00 39.94 119 ASP A O 1
ATOM 974 N N . LYS A 1 120 ? 15.044 -30.119 -6.566 1.00 36.19 120 LYS A N 1
ATOM 975 C CA . LYS A 1 120 ? 16.343 -29.915 -5.887 1.00 36.19 120 LYS A CA 1
ATOM 976 C C . LYS A 1 120 ? 17.567 -29.810 -6.804 1.00 36.19 120 LYS A C 1
ATOM 978 O O . LYS A 1 120 ? 18.619 -29.380 -6.347 1.00 36.19 120 LYS A O 1
ATOM 983 N N . LYS A 1 121 ? 17.469 -30.164 -8.090 1.00 40.94 121 LYS A N 1
ATOM 984 C CA . LYS A 1 121 ? 18.594 -30.024 -9.043 1.00 40.94 121 LYS A CA 1
ATOM 985 C C . LYS A 1 121 ? 18.776 -28.597 -9.587 1.00 40.94 121 LYS A C 1
ATOM 987 O O . LYS A 1 121 ? 19.685 -28.366 -10.377 1.00 40.94 121 LYS A O 1
ATOM 992 N N . GLY A 1 122 ? 17.923 -27.648 -9.190 1.00 34.50 122 GLY A N 1
ATOM 993 C CA . GLY A 1 122 ? 18.006 -26.245 -9.607 1.00 34.50 122 GLY A CA 1
ATOM 994 C C . GLY A 1 122 ? 18.791 -25.326 -8.666 1.00 34.50 122 GLY A C 1
ATOM 995 O O . GLY A 1 122 ? 19.016 -24.167 -9.020 1.00 34.50 122 GLY A O 1
ATOM 996 N N . GLU A 1 123 ? 19.200 -25.800 -7.486 1.00 34.19 123 GLU A N 1
ATOM 997 C CA . GLU A 1 123 ? 20.003 -25.006 -6.555 1.00 34.19 123 GLU A CA 1
ATOM 998 C C . GLU A 1 123 ? 21.474 -25.059 -6.975 1.00 34.19 123 GLU A C 1
ATOM 1000 O O . GLU A 1 123 ? 22.258 -25.885 -6.519 1.00 34.19 123 GLU A O 1
ATOM 1005 N N . ILE A 1 124 ? 21.851 -24.143 -7.868 1.00 36.19 124 ILE A N 1
ATOM 1006 C CA . ILE A 1 124 ? 23.225 -23.649 -7.879 1.00 36.19 124 ILE A CA 1
ATOM 1007 C C . ILE A 1 124 ? 23.425 -22.982 -6.517 1.00 36.19 124 ILE A C 1
ATOM 1009 O O . ILE A 1 124 ? 22.820 -21.946 -6.232 1.00 36.19 124 ILE A O 1
ATOM 1013 N N . GLU A 1 125 ? 24.249 -23.591 -5.670 1.00 40.06 125 GLU A N 1
ATOM 1014 C CA . GLU A 1 125 ? 24.783 -22.947 -4.477 1.00 40.06 125 GLU A CA 1
ATOM 1015 C C . GLU A 1 125 ? 25.477 -21.639 -4.883 1.00 40.06 125 GLU A C 1
ATOM 1017 O O . GLU A 1 125 ? 26.550 -21.650 -5.478 1.00 40.06 125 GLU A O 1
ATOM 1022 N N . SER A 1 126 ? 24.865 -20.490 -4.594 1.00 34.09 126 SER A N 1
ATOM 1023 C CA . SER A 1 126 ? 25.597 -19.248 -4.314 1.00 34.09 126 SER A CA 1
ATOM 1024 C C . SER A 1 126 ? 24.679 -18.150 -3.769 1.00 34.09 126 SER A C 1
ATOM 1026 O O . SER A 1 126 ? 23.716 -17.743 -4.409 1.00 34.09 126 SER A O 1
ATOM 1028 N N . SER A 1 127 ? 25.060 -17.696 -2.570 1.00 39.91 127 SER A N 1
ATOM 1029 C CA . SER A 1 127 ? 24.829 -16.393 -1.926 1.00 39.91 127 SER A CA 1
ATOM 1030 C C . SER A 1 127 ? 23.390 -15.881 -1.706 1.00 39.91 127 SER A C 1
ATOM 1032 O O . SER A 1 127 ? 22.456 -16.070 -2.475 1.00 39.91 127 SER A O 1
ATOM 1034 N N . GLY A 1 128 ? 23.209 -15.243 -0.544 1.00 39.88 128 GLY A N 1
ATOM 1035 C CA . GLY A 1 128 ? 21.921 -14.877 0.042 1.00 39.88 128 GLY A CA 1
ATOM 1036 C C . GLY A 1 128 ? 20.939 -14.176 -0.901 1.00 39.88 128 GLY A C 1
ATOM 1037 O O . GLY A 1 128 ? 21.314 -13.389 -1.766 1.00 39.88 128 GLY A O 1
ATOM 1038 N N . ARG A 1 129 ? 19.644 -14.443 -0.681 1.00 39.22 129 ARG A N 1
ATOM 1039 C CA . ARG A 1 129 ? 18.520 -13.828 -1.404 1.00 39.22 129 ARG A CA 1
ATOM 1040 C C . ARG A 1 129 ? 18.714 -12.311 -1.514 1.00 39.22 129 ARG A C 1
ATOM 1042 O O . ARG A 1 129 ? 18.553 -11.593 -0.529 1.00 39.22 129 ARG A O 1
ATOM 1049 N N . GLY A 1 130 ? 19.025 -11.830 -2.717 1.00 44.00 130 GLY A N 1
ATOM 1050 C CA . GLY A 1 130 ? 19.084 -10.401 -3.004 1.00 44.00 130 GLY A CA 1
ATOM 1051 C C . GLY A 1 130 ? 17.737 -9.719 -2.750 1.00 44.00 130 GLY A C 1
ATOM 1052 O O . GLY A 1 130 ? 16.674 -10.343 -2.826 1.00 44.00 130 GLY A O 1
ATOM 1053 N N . ALA A 1 131 ? 17.772 -8.417 -2.455 1.00 48.94 131 ALA A N 1
ATOM 1054 C CA . ALA A 1 131 ? 16.575 -7.584 -2.412 1.00 48.94 131 ALA A CA 1
ATOM 1055 C C . ALA A 1 131 ? 15.874 -7.696 -3.774 1.00 48.94 131 ALA A C 1
ATOM 1057 O O . ALA A 1 131 ? 16.440 -7.277 -4.779 1.00 48.94 131 ALA A O 1
ATOM 1058 N N . GLY A 1 132 ? 14.702 -8.336 -3.827 1.00 53.44 132 GLY A N 1
ATOM 1059 C CA . GLY A 1 132 ? 14.016 -8.664 -5.081 1.00 53.44 132 GLY A CA 1
ATOM 1060 C C . GLY A 1 132 ? 13.793 -7.475 -6.031 1.00 53.44 132 GLY A C 1
ATOM 1061 O O . GLY A 1 132 ? 14.096 -6.323 -5.728 1.00 53.44 132 GLY A O 1
ATOM 1062 N N . PHE A 1 133 ? 13.220 -7.750 -7.205 1.00 60.97 133 PHE A N 1
ATOM 1063 C CA . PHE A 1 133 ? 12.992 -6.741 -8.245 1.00 60.97 133 PHE A CA 1
ATOM 1064 C C . PHE A 1 133 ? 12.252 -5.500 -7.704 1.00 60.97 133 PHE A C 1
ATOM 1066 O O . PHE A 1 133 ? 11.105 -5.582 -7.261 1.00 60.97 133 PHE A O 1
ATOM 1073 N N . TRP A 1 134 ? 12.916 -4.342 -7.738 1.00 70.44 134 TRP A N 1
ATOM 1074 C CA . TRP A 1 134 ? 12.323 -3.070 -7.322 1.00 70.44 134 TRP A CA 1
ATOM 1075 C C . TRP A 1 134 ? 11.387 -2.542 -8.405 1.00 70.44 134 TRP A C 1
ATOM 1077 O O . TRP A 1 134 ? 11.740 -2.511 -9.583 1.00 70.44 134 TRP A O 1
ATOM 1087 N N . LYS A 1 135 ? 10.217 -2.072 -7.976 1.00 75.56 135 LYS A N 1
ATOM 1088 C CA . LYS A 1 135 ? 9.227 -1.404 -8.819 1.00 75.56 135 LYS A CA 1
ATOM 1089 C C . LYS A 1 135 ? 8.960 -0.010 -8.271 1.00 75.56 135 LYS A C 1
ATOM 1091 O O . LYS A 1 135 ? 8.809 0.156 -7.059 1.00 75.56 135 LYS A O 1
ATOM 1096 N N . LEU A 1 136 ? 8.865 0.967 -9.168 1.00 79.88 136 LEU A N 1
ATOM 1097 C CA . LEU A 1 136 ? 8.458 2.320 -8.812 1.00 79.88 136 LEU A CA 1
ATOM 1098 C C . LEU A 1 136 ? 7.020 2.300 -8.281 1.00 79.88 136 LEU A C 1
ATOM 1100 O O . LEU A 1 136 ? 6.131 1.703 -8.888 1.00 79.88 136 LEU A O 1
ATOM 1104 N N . ASN A 1 137 ? 6.783 2.984 -7.163 1.00 80.12 137 ASN A N 1
ATOM 1105 C CA . ASN A 1 137 ? 5.426 3.273 -6.727 1.00 80.12 137 ASN A CA 1
ATOM 1106 C C . ASN A 1 137 ? 4.830 4.350 -7.645 1.00 80.12 137 ASN A C 1
ATOM 1108 O O . ASN A 1 137 ? 5.173 5.525 -7.526 1.00 80.12 137 ASN A O 1
ATOM 1112 N N . THR A 1 138 ? 3.935 3.952 -8.545 1.00 84.38 138 THR A N 1
ATOM 1113 C CA . THR A 1 138 ? 3.339 4.845 -9.548 1.00 84.38 138 THR A CA 1
ATOM 1114 C C . THR A 1 138 ? 2.508 5.969 -8.937 1.00 84.38 138 THR A C 1
ATOM 1116 O O . THR A 1 138 ? 2.349 7.003 -9.576 1.00 84.38 138 THR A O 1
ATOM 1119 N N . SER A 1 139 ? 2.071 5.853 -7.676 1.00 83.31 139 SER A N 1
ATOM 1120 C CA . SER A 1 139 ? 1.393 6.956 -6.980 1.00 83.31 139 SER A CA 1
ATOM 1121 C C . SER A 1 139 ? 2.276 8.203 -6.835 1.00 83.31 139 SER A C 1
ATOM 1123 O O . SER A 1 139 ? 1.760 9.292 -6.614 1.00 83.31 139 SER A O 1
ATOM 1125 N N . LEU A 1 140 ? 3.606 8.065 -6.925 1.00 87.81 140 LEU A N 1
ATOM 1126 C CA . LEU A 1 140 ? 4.528 9.205 -6.911 1.00 87.81 140 LEU A CA 1
ATOM 1127 C C . LEU A 1 140 ? 4.390 10.074 -8.160 1.00 87.81 140 LEU A C 1
ATOM 1129 O O . LEU A 1 140 ? 4.639 11.270 -8.092 1.00 87.81 140 LEU A O 1
ATOM 1133 N N . LEU A 1 141 ? 3.947 9.496 -9.277 1.00 89.12 141 LEU A N 1
ATOM 1134 C CA . LEU A 1 141 ? 3.759 10.222 -10.532 1.00 89.12 141 LEU A CA 1
ATOM 1135 C C . LEU A 1 141 ? 2.619 11.244 -10.451 1.00 89.12 141 LEU A C 1
ATOM 1137 O O . LEU A 1 141 ? 2.564 12.142 -11.279 1.00 89.12 141 LEU A O 1
ATOM 1141 N N . ALA A 1 142 ? 1.736 11.135 -9.456 1.00 89.31 142 ALA A N 1
ATOM 1142 C CA . ALA A 1 142 ? 0.700 12.125 -9.172 1.00 89.31 142 ALA A CA 1
ATOM 1143 C C . ALA A 1 142 ? 1.173 13.241 -8.217 1.00 89.31 142 ALA A C 1
ATOM 1145 O O . ALA A 1 142 ? 0.430 14.181 -7.965 1.00 89.31 142 ALA A O 1
ATOM 1146 N N . ASN A 1 143 ? 2.383 13.147 -7.653 1.00 91.94 143 ASN A N 1
ATOM 1147 C CA . ASN A 1 143 ? 2.898 14.123 -6.698 1.00 91.94 143 ASN A CA 1
ATOM 1148 C C . ASN A 1 143 ? 3.710 15.214 -7.418 1.00 91.94 143 ASN A C 1
ATOM 1150 O O . ASN A 1 143 ? 4.758 14.927 -7.994 1.00 91.94 143 ASN A O 1
ATOM 1154 N N . GLU A 1 144 ? 3.258 16.467 -7.346 1.00 95.19 144 GLU A N 1
ATOM 1155 C CA . GLU A 1 144 ? 3.917 17.590 -8.032 1.00 95.19 144 GLU A CA 1
ATOM 1156 C C . GLU A 1 144 ? 5.350 17.840 -7.544 1.00 95.19 144 GLU A C 1
ATOM 1158 O O . GLU A 1 144 ? 6.243 18.073 -8.355 1.00 95.19 144 GLU A O 1
ATOM 1163 N N . ASN A 1 145 ? 5.625 17.682 -6.245 1.00 95.38 145 ASN A N 1
ATOM 1164 C CA . ASN A 1 145 ? 6.987 17.829 -5.716 1.00 95.38 145 ASN A CA 1
ATOM 1165 C C . ASN A 1 145 ? 7.927 16.757 -6.281 1.00 95.38 145 ASN A C 1
ATOM 1167 O O . ASN A 1 145 ? 9.088 17.039 -6.571 1.00 95.38 145 ASN A O 1
ATOM 1171 N N . TYR A 1 146 ? 7.429 15.531 -6.465 1.00 95.88 146 TYR A N 1
ATOM 1172 C CA . TYR A 1 146 ? 8.191 14.463 -7.108 1.00 95.88 146 TYR A CA 1
ATOM 1173 C C . TYR A 1 146 ? 8.461 14.779 -8.583 1.00 95.88 146 TYR A C 1
ATOM 1175 O O . TYR A 1 146 ? 9.598 14.630 -9.032 1.00 95.88 146 TYR A O 1
ATOM 1183 N N . LYS A 1 147 ? 7.448 15.247 -9.329 1.00 95.88 147 LYS A N 1
ATOM 1184 C CA . LYS A 1 147 ? 7.620 15.660 -10.731 1.00 95.88 147 LYS A CA 1
ATOM 1185 C C . LYS A 1 147 ? 8.671 16.759 -10.847 1.00 95.88 147 LYS A C 1
ATOM 1187 O O . LYS A 1 147 ? 9.629 16.590 -11.591 1.00 95.88 147 LYS A O 1
ATOM 1192 N N . HIS A 1 148 ? 8.548 17.822 -10.052 1.00 96.69 148 HIS A N 1
ATOM 1193 C CA . HIS A 1 148 ? 9.529 18.905 -10.014 1.00 96.69 148 HIS A CA 1
ATOM 1194 C C . HIS A 1 148 ? 10.932 18.410 -9.658 1.00 96.69 148 HIS A C 1
ATOM 1196 O O . HIS A 1 148 ? 11.888 18.780 -10.330 1.00 96.69 148 HIS A O 1
ATOM 1202 N N . MET A 1 149 ? 11.072 17.532 -8.659 1.00 96.75 149 MET A N 1
ATOM 1203 C CA . MET A 1 149 ? 12.367 16.954 -8.289 1.00 96.75 149 MET A CA 1
ATOM 1204 C C . MET A 1 149 ? 13.012 16.196 -9.458 1.00 96.75 149 MET A C 1
ATOM 1206 O O . MET A 1 149 ? 14.204 16.361 -9.709 1.00 96.75 149 MET A O 1
ATOM 1210 N N . ILE A 1 150 ? 12.255 15.358 -10.174 1.00 96.38 150 ILE A N 1
ATOM 1211 C CA . ILE A 1 150 ? 12.787 14.615 -11.325 1.00 96.38 150 ILE A CA 1
ATOM 1212 C C . ILE A 1 150 ? 13.130 15.570 -12.472 1.00 96.38 150 ILE A C 1
ATOM 1214 O O . ILE A 1 150 ? 14.234 15.496 -13.006 1.00 96.38 150 ILE A O 1
ATOM 1218 N N . THR A 1 151 ? 12.221 16.480 -12.825 1.00 96.06 151 THR A N 1
ATOM 1219 C CA . THR A 1 151 ? 12.404 17.416 -13.942 1.00 96.06 151 THR A CA 1
ATOM 1220 C C . THR A 1 151 ? 13.584 18.356 -13.716 1.00 96.06 151 THR A C 1
ATOM 1222 O O . THR A 1 151 ? 14.362 18.572 -14.639 1.00 96.06 151 THR A O 1
ATOM 1225 N N . ASN A 1 152 ? 13.772 18.862 -12.495 1.00 96.31 152 ASN A N 1
ATOM 1226 C CA . ASN A 1 152 ? 14.869 19.778 -12.178 1.00 96.31 152 ASN A CA 1
ATOM 1227 C C . ASN A 1 152 ? 16.236 19.083 -12.178 1.00 96.31 152 ASN A C 1
ATOM 1229 O O . ASN A 1 152 ? 17.235 19.708 -12.516 1.00 96.31 152 ASN A O 1
ATOM 1233 N N . ASN A 1 153 ? 16.289 17.798 -11.817 1.00 95.88 153 ASN A N 1
ATOM 1234 C CA . ASN A 1 153 ? 17.543 17.047 -11.777 1.00 95.88 153 ASN A CA 1
ATOM 1235 C C . ASN A 1 153 ? 17.924 16.421 -13.129 1.00 95.88 153 ASN A C 1
ATOM 1237 O O . ASN A 1 153 ? 19.090 16.088 -13.340 1.00 95.88 153 ASN A O 1
ATOM 1241 N N . LEU A 1 154 ? 16.967 16.250 -14.048 1.00 96.06 154 LEU A N 1
ATOM 1242 C CA . LEU A 1 154 ? 17.206 15.608 -15.341 1.00 96.06 154 LEU A CA 1
ATOM 1243 C C . LEU A 1 154 ? 18.315 16.295 -16.167 1.00 96.06 154 LEU A C 1
ATOM 1245 O O . LEU A 1 154 ? 19.197 15.573 -16.636 1.00 96.06 154 LEU A O 1
ATOM 1249 N N . PRO A 1 155 ? 18.359 17.639 -16.305 1.00 97.19 155 PRO A N 1
ATOM 1250 C CA . PRO A 1 155 ? 19.460 18.316 -16.992 1.00 97.19 155 PRO A CA 1
ATOM 1251 C C . PRO A 1 155 ? 20.822 18.041 -16.346 1.00 97.19 155 PRO A C 1
ATOM 1253 O O . PRO A 1 155 ? 21.795 17.792 -17.049 1.00 97.19 155 PRO A O 1
ATOM 1256 N N . THR A 1 156 ? 20.889 18.016 -15.012 1.00 96.44 156 THR A N 1
ATOM 1257 C CA . THR A 1 156 ? 22.125 17.726 -14.272 1.00 96.44 156 THR A CA 1
ATOM 1258 C C . THR A 1 156 ? 22.612 16.299 -14.517 1.00 96.44 156 THR A C 1
ATOM 1260 O O . THR A 1 156 ? 23.808 16.074 -14.671 1.00 96.44 156 THR A O 1
ATOM 1263 N N . TRP A 1 157 ? 21.706 15.319 -14.589 1.00 95.62 157 TRP A N 1
ATOM 1264 C CA . TRP A 1 157 ? 22.078 13.932 -14.892 1.00 95.62 157 TRP A CA 1
ATOM 1265 C C . TRP A 1 157 ? 22.523 13.739 -16.339 1.00 95.62 157 TRP A C 1
ATOM 1267 O O . TRP A 1 157 ? 23.389 12.900 -16.588 1.00 95.62 157 TRP A O 1
ATOM 1277 N N . LEU A 1 158 ? 21.935 14.497 -17.270 1.00 93.44 158 LEU A N 1
ATOM 1278 C CA . LE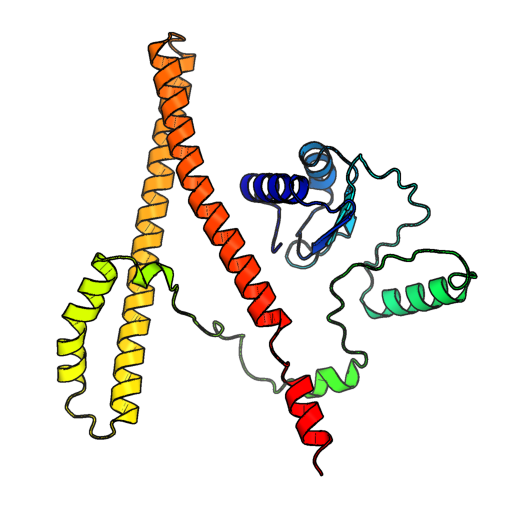U A 1 158 ? 22.340 14.514 -18.674 1.00 93.44 158 LEU A CA 1
ATOM 1279 C C . LEU A 1 158 ? 23.734 15.128 -18.838 1.00 93.44 158 LEU A C 1
ATOM 1281 O O . LEU A 1 158 ? 24.569 14.520 -19.499 1.00 93.44 158 LEU A O 1
ATOM 1285 N N . ASP A 1 159 ? 24.017 16.262 -18.189 1.00 93.88 159 ASP A N 1
ATOM 1286 C CA . ASP A 1 159 ? 25.356 16.871 -18.216 1.00 93.88 159 ASP A CA 1
ATOM 1287 C C . ASP A 1 159 ? 26.408 15.964 -17.557 1.00 93.88 159 ASP A C 1
ATOM 1289 O O . ASP A 1 159 ? 27.481 15.755 -18.116 1.00 93.88 159 ASP A O 1
ATOM 1293 N N . ALA A 1 160 ? 26.080 15.326 -16.429 1.00 90.94 160 ALA A N 1
ATOM 1294 C CA . ALA A 1 160 ? 26.970 14.355 -15.787 1.00 90.94 160 ALA A CA 1
ATOM 1295 C C . ALA A 1 160 ? 27.233 13.103 -16.647 1.00 90.94 160 ALA A C 1
ATOM 1297 O O . ALA A 1 160 ? 28.246 12.434 -16.468 1.00 90.94 160 ALA A O 1
ATOM 1298 N N . GLY A 1 161 ? 26.314 12.769 -17.559 1.00 88.50 161 GLY A N 1
ATOM 1299 C CA . GLY A 1 161 ? 26.424 11.641 -18.483 1.00 88.50 161 GLY A CA 1
ATOM 1300 C C . GLY A 1 161 ? 26.936 12.014 -19.876 1.00 88.50 161 GLY A C 1
ATOM 1301 O O . GLY A 1 161 ? 26.905 11.157 -20.755 1.00 88.50 161 GLY A O 1
ATOM 1302 N N . LYS A 1 162 ? 27.380 13.258 -20.108 1.00 90.62 162 LYS A N 1
ATOM 1303 C CA . LYS A 1 162 ? 27.712 13.770 -21.452 1.00 90.62 162 LYS A CA 1
ATOM 1304 C C . LYS A 1 162 ? 28.812 12.997 -22.182 1.00 90.62 162 LYS A C 1
ATOM 1306 O O . LYS A 1 162 ? 28.801 12.942 -23.408 1.00 90.62 162 LYS A O 1
ATOM 1311 N N . ASP A 1 163 ? 29.715 12.370 -21.433 1.00 88.25 163 ASP A N 1
ATOM 1312 C CA . ASP A 1 163 ? 30.829 11.585 -21.977 1.00 88.25 163 ASP A CA 1
ATOM 1313 C C . ASP A 1 163 ? 30.413 10.141 -22.336 1.00 88.25 163 ASP A C 1
ATOM 1315 O O . ASP A 1 163 ? 31.200 9.360 -22.873 1.00 88.25 163 ASP A O 1
ATOM 1319 N N . ILE A 1 164 ? 29.161 9.755 -22.058 1.00 87.19 164 ILE A N 1
ATOM 1320 C CA . ILE A 1 164 ? 28.614 8.445 -22.415 1.00 87.19 164 ILE A CA 1
ATOM 1321 C C . ILE A 1 164 ? 28.096 8.500 -23.855 1.00 87.19 164 ILE A C 1
ATOM 1323 O O . ILE A 1 164 ? 26.958 8.884 -24.119 1.00 87.19 164 ILE A O 1
ATOM 1327 N N . HIS A 1 165 ? 28.937 8.074 -24.795 1.00 86.62 165 HIS A N 1
ATOM 1328 C CA . HIS A 1 165 ? 28.601 8.091 -26.220 1.00 86.62 165 HIS A CA 1
ATOM 1329 C C . HIS A 1 165 ? 27.582 7.020 -26.644 1.00 86.62 165 HIS A C 1
ATOM 1331 O O . HIS A 1 165 ? 26.892 7.218 -27.641 1.00 86.62 165 HIS A O 1
ATOM 1337 N N . ASP A 1 166 ? 27.467 5.898 -25.917 1.00 86.94 166 ASP A N 1
ATOM 1338 C CA . ASP A 1 166 ? 26.446 4.878 -26.196 1.00 86.94 166 ASP A CA 1
ATOM 1339 C C . ASP A 1 166 ? 25.081 5.317 -25.626 1.00 86.94 166 ASP A C 1
ATOM 1341 O O . ASP A 1 166 ? 24.918 5.372 -24.399 1.00 86.94 166 ASP A O 1
ATOM 1345 N N . PRO A 1 167 ? 24.057 5.549 -26.474 1.00 85.81 167 PRO A N 1
ATOM 1346 C CA . PRO A 1 167 ? 22.723 5.938 -26.018 1.00 85.81 167 PRO A CA 1
ATOM 1347 C C . PRO A 1 167 ? 22.083 4.938 -25.045 1.00 85.81 167 PRO A C 1
ATOM 1349 O O . PRO A 1 167 ? 21.266 5.324 -24.207 1.00 85.81 167 PRO A O 1
ATOM 1352 N N . ARG A 1 168 ? 22.440 3.649 -25.130 1.00 85.50 168 ARG A N 1
ATOM 1353 C CA . ARG A 1 168 ? 21.914 2.603 -24.237 1.00 85.50 168 ARG A CA 1
ATOM 1354 C C . ARG A 1 168 ? 22.457 2.769 -22.823 1.00 85.50 168 ARG A C 1
ATOM 1356 O O . ARG A 1 168 ? 21.686 2.725 -21.865 1.00 85.50 168 ARG A O 1
ATOM 1363 N N . LEU A 1 169 ? 23.760 3.018 -22.705 1.00 79.31 169 LEU A N 1
ATOM 1364 C CA . LEU A 1 169 ? 24.420 3.265 -21.425 1.00 79.31 169 LEU A CA 1
ATOM 1365 C C . LEU A 1 169 ? 23.970 4.594 -20.814 1.00 79.31 169 LEU A C 1
ATOM 1367 O O . LEU A 1 169 ? 23.733 4.659 -19.608 1.00 79.31 169 LEU A O 1
ATOM 1371 N N . LEU A 1 170 ? 23.761 5.626 -21.639 1.00 79.06 170 LEU A N 1
ATOM 1372 C CA . LEU A 1 170 ? 23.193 6.894 -21.182 1.00 79.06 170 LEU A CA 1
ATOM 1373 C C . LEU A 1 170 ? 21.773 6.692 -20.628 1.00 79.06 170 LEU A C 1
ATOM 1375 O O . LEU A 1 170 ? 21.428 7.216 -19.569 1.00 79.06 170 LEU A O 1
ATOM 1379 N N . TRP A 1 171 ? 20.948 5.877 -21.288 1.00 86.00 171 TRP A N 1
ATOM 1380 C CA . TRP A 1 171 ? 19.614 5.549 -20.788 1.00 86.00 171 TRP A CA 1
ATOM 1381 C C . TRP A 1 171 ? 19.641 4.755 -19.475 1.00 86.00 171 TRP A C 1
ATOM 1383 O O . TRP A 1 171 ? 18.854 5.032 -18.565 1.00 86.00 171 TRP A O 1
ATOM 1393 N N . ASP A 1 172 ? 20.545 3.784 -19.338 1.00 83.00 172 ASP A N 1
ATOM 1394 C CA . ASP A 1 172 ? 20.735 3.044 -18.086 1.00 83.00 172 ASP A CA 1
ATOM 1395 C C . ASP A 1 172 ? 21.188 3.957 -16.939 1.00 83.00 172 ASP A C 1
ATOM 1397 O O . ASP A 1 172 ? 20.656 3.856 -15.828 1.00 83.00 172 ASP A O 1
ATOM 1401 N N . TRP A 1 173 ? 22.074 4.913 -17.225 1.00 84.31 173 TRP A N 1
ATOM 1402 C CA . TRP A 1 173 ? 22.493 5.958 -16.294 1.00 84.31 173 TRP A CA 1
ATOM 1403 C C . TRP A 1 173 ? 21.324 6.838 -15.826 1.00 84.31 173 TRP A C 1
ATOM 1405 O O . TRP A 1 173 ? 21.134 7.054 -14.623 1.00 84.31 173 TRP A O 1
ATOM 1415 N N . ILE A 1 174 ? 20.478 7.304 -16.748 1.00 86.94 174 ILE A N 1
ATOM 1416 C CA . ILE A 1 174 ? 19.292 8.099 -16.401 1.00 86.94 174 ILE A CA 1
ATOM 1417 C C . ILE A 1 174 ? 18.304 7.273 -15.567 1.00 86.94 174 ILE A C 1
ATOM 1419 O O . ILE A 1 174 ? 17.837 7.735 -14.521 1.00 86.94 174 ILE A O 1
ATOM 1423 N N . LYS A 1 175 ? 18.026 6.021 -15.956 1.00 88.31 175 LYS A N 1
ATOM 1424 C CA . LYS A 1 175 ? 17.164 5.116 -15.174 1.00 88.31 175 LYS A CA 1
ATOM 1425 C C . LYS A 1 175 ? 17.702 4.884 -13.765 1.00 88.31 175 LYS A C 1
ATOM 1427 O O . LYS A 1 175 ? 16.912 4.841 -12.817 1.00 88.31 175 LYS A O 1
ATOM 1432 N N . PHE A 1 176 ? 19.017 4.736 -13.611 1.00 87.94 176 PHE A N 1
ATOM 1433 C CA . PHE A 1 176 ? 19.659 4.595 -12.308 1.00 87.94 176 PHE A CA 1
ATOM 1434 C C . PHE A 1 176 ? 19.401 5.820 -11.423 1.00 87.94 176 PHE A C 1
ATOM 1436 O O . PHE A 1 176 ? 18.936 5.668 -10.289 1.00 87.94 176 PHE A O 1
ATOM 1443 N N . ASN A 1 177 ? 19.617 7.027 -11.952 1.00 87.44 177 ASN A N 1
ATOM 1444 C CA . ASN A 1 177 ? 19.392 8.272 -11.220 1.00 87.44 177 ASN A CA 1
ATOM 1445 C C . ASN A 1 177 ? 17.921 8.467 -10.834 1.00 87.44 177 ASN A C 1
ATOM 1447 O O . ASN A 1 177 ? 17.628 8.761 -9.669 1.00 87.44 177 ASN A O 1
ATOM 1451 N N . ILE A 1 178 ? 16.991 8.209 -11.761 1.00 90.56 178 ILE A N 1
ATOM 1452 C CA . ILE A 1 178 ? 15.548 8.240 -11.486 1.00 90.56 178 ILE A CA 1
ATOM 1453 C C . ILE A 1 178 ? 15.216 7.269 -10.355 1.00 90.56 178 ILE A C 1
ATOM 1455 O O . ILE A 1 178 ? 14.568 7.652 -9.380 1.00 90.56 178 ILE A O 1
ATOM 1459 N N . ARG A 1 179 ? 15.680 6.018 -10.441 1.00 88.38 179 ARG A N 1
ATOM 1460 C CA . ARG A 1 179 ? 15.429 4.996 -9.418 1.00 88.38 179 ARG A CA 1
ATOM 1461 C C . ARG A 1 179 ? 15.986 5.401 -8.056 1.00 88.38 179 ARG A C 1
ATOM 1463 O O . ARG A 1 179 ? 15.271 5.291 -7.060 1.00 88.38 179 ARG A O 1
ATOM 1470 N N . SER A 1 180 ? 17.236 5.855 -8.005 1.00 89.38 180 SER A N 1
ATOM 1471 C CA . SER A 1 180 ? 17.899 6.262 -6.763 1.00 89.38 180 SER A CA 1
ATOM 1472 C C . SER A 1 180 ? 17.119 7.381 -6.064 1.00 89.38 180 SER A C 1
ATOM 1474 O O . SER A 1 180 ? 16.702 7.235 -4.911 1.00 89.38 180 SER A O 1
ATOM 1476 N N . ASN A 1 181 ? 16.787 8.441 -6.804 1.00 92.06 181 ASN A N 1
ATOM 1477 C CA . ASN A 1 181 ? 16.022 9.573 -6.283 1.00 92.06 181 ASN A CA 1
ATOM 1478 C C . ASN A 1 181 ? 14.585 9.185 -5.905 1.00 92.06 181 ASN A C 1
ATOM 1480 O O . ASN A 1 181 ? 14.083 9.606 -4.865 1.00 92.06 181 ASN A O 1
ATOM 1484 N N . SER A 1 182 ? 13.945 8.299 -6.673 1.00 92.38 182 SER A N 1
ATOM 1485 C CA . SER A 1 182 ? 12.621 7.753 -6.338 1.00 92.38 182 SER A CA 1
ATOM 1486 C C . SER A 1 182 ? 12.609 7.024 -4.998 1.00 92.38 182 SER A C 1
ATOM 1488 O O . SER A 1 182 ? 11.658 7.153 -4.223 1.00 92.38 182 SER A O 1
ATOM 1490 N N . ILE A 1 183 ? 13.656 6.246 -4.708 1.00 86.62 183 ILE A N 1
ATOM 1491 C CA . ILE A 1 183 ? 13.795 5.527 -3.437 1.00 86.62 183 ILE A CA 1
ATOM 1492 C C . ILE A 1 183 ? 13.956 6.519 -2.283 1.00 86.62 183 ILE A C 1
ATOM 1494 O O . ILE A 1 183 ? 13.303 6.356 -1.250 1.00 86.62 183 ILE A O 1
ATOM 1498 N N . ILE A 1 184 ? 14.793 7.546 -2.453 1.00 89.69 184 ILE A N 1
ATOM 1499 C CA . ILE A 1 184 ? 15.015 8.587 -1.440 1.00 89.69 184 ILE A CA 1
ATOM 1500 C C . ILE A 1 184 ? 13.711 9.336 -1.154 1.00 89.69 184 ILE A C 1
ATOM 1502 O O . ILE A 1 184 ? 13.277 9.390 -0.002 1.00 89.69 184 ILE A O 1
ATOM 1506 N N . PHE A 1 185 ? 13.032 9.816 -2.195 1.00 93.44 185 PHE A N 1
ATOM 1507 C CA . PHE A 1 185 ? 11.762 10.524 -2.065 1.00 93.44 185 PHE A CA 1
ATOM 1508 C C . PHE A 1 185 ? 10.686 9.652 -1.399 1.00 93.44 185 PHE A C 1
ATOM 1510 O O . PHE A 1 185 ? 9.984 10.090 -0.489 1.00 93.44 185 PHE A O 1
ATOM 1517 N N . SER A 1 186 ? 10.605 8.368 -1.769 1.00 89.38 186 SER A N 1
ATOM 1518 C CA . SER A 1 186 ? 9.687 7.412 -1.131 1.00 89.38 186 SER A CA 1
ATOM 1519 C C . SER A 1 186 ? 9.932 7.288 0.374 1.00 89.38 186 SER A C 1
ATOM 1521 O O . SER A 1 186 ? 8.979 7.252 1.153 1.00 89.38 186 SER A O 1
ATOM 1523 N N . LYS A 1 187 ? 11.203 7.227 0.796 1.00 88.56 187 LYS A N 1
ATOM 1524 C CA . LYS A 1 187 ? 11.576 7.173 2.218 1.00 88.56 187 LYS A CA 1
ATOM 1525 C C . LYS A 1 187 ? 11.196 8.464 2.943 1.00 88.56 187 LYS A C 1
ATOM 1527 O O . LYS A 1 187 ? 10.686 8.390 4.059 1.00 88.56 187 LYS A O 1
ATOM 1532 N N . GLN A 1 188 ? 11.399 9.621 2.313 1.00 92.19 188 GLN A N 1
ATOM 1533 C CA . GLN A 1 188 ? 11.011 10.920 2.871 1.00 92.19 188 GLN A CA 1
ATOM 1534 C C . GLN A 1 188 ? 9.495 11.011 3.076 1.00 92.19 188 GLN A C 1
ATOM 1536 O O . GLN A 1 188 ? 9.051 11.275 4.191 1.00 92.19 188 GLN A O 1
ATOM 1541 N N . ILE A 1 189 ? 8.696 10.685 2.056 1.00 90.25 189 ILE A N 1
ATOM 1542 C CA . ILE A 1 189 ? 7.229 10.658 2.157 1.00 90.25 189 ILE A CA 1
ATOM 1543 C C . ILE A 1 189 ? 6.758 9.668 3.228 1.00 90.25 189 ILE A C 1
ATOM 1545 O O . ILE A 1 189 ? 5.874 9.989 4.019 1.00 90.25 189 ILE A O 1
ATOM 1549 N N . ALA A 1 190 ? 7.358 8.476 3.301 1.00 87.06 190 ALA A N 1
ATOM 1550 C CA . ALA A 1 190 ? 7.038 7.511 4.351 1.00 87.06 190 ALA A CA 1
ATOM 1551 C C . ALA A 1 190 ? 7.369 8.048 5.755 1.00 87.06 190 ALA A C 1
ATOM 1553 O O . ALA A 1 190 ? 6.636 7.781 6.704 1.00 87.06 190 ALA A O 1
ATOM 1554 N N . SER A 1 191 ? 8.450 8.817 5.894 1.00 89.56 191 SER A N 1
ATOM 1555 C CA . SER A 1 191 ? 8.810 9.486 7.146 1.00 89.56 191 SER A CA 1
ATOM 1556 C C . SER A 1 191 ? 7.795 10.563 7.535 1.00 89.56 191 SER A C 1
ATOM 1558 O O . SER A 1 191 ? 7.303 10.548 8.659 1.00 89.56 191 SER A O 1
ATOM 1560 N N . ILE A 1 192 ? 7.421 11.438 6.596 1.00 90.19 192 ILE A N 1
ATOM 1561 C CA . ILE A 1 192 ? 6.424 12.499 6.810 1.00 90.19 192 ILE A CA 1
ATOM 1562 C C . ILE A 1 192 ? 5.085 11.898 7.246 1.00 90.19 192 ILE A C 1
ATOM 1564 O O . ILE A 1 192 ? 4.521 12.319 8.249 1.00 90.19 192 ILE A O 1
ATOM 1568 N N . ARG A 1 193 ? 4.621 10.854 6.552 1.00 87.50 193 ARG A N 1
ATOM 1569 C CA . ARG A 1 193 ? 3.371 10.160 6.892 1.00 87.50 193 ARG A CA 1
ATOM 1570 C C . ARG A 1 193 ? 3.394 9.551 8.292 1.00 87.50 193 ARG A C 1
ATOM 1572 O O . ARG A 1 193 ? 2.394 9.625 8.991 1.00 87.50 193 ARG A O 1
ATOM 1579 N N . ARG A 1 194 ? 4.525 8.971 8.718 1.00 87.12 194 ARG A N 1
ATOM 1580 C CA . ARG A 1 194 ? 4.669 8.437 10.085 1.00 87.12 194 ARG A CA 1
ATOM 1581 C C . ARG A 1 194 ? 4.583 9.537 11.138 1.00 87.12 194 ARG A C 1
ATOM 1583 O O . ARG A 1 194 ? 3.867 9.360 12.110 1.00 87.12 194 ARG A O 1
ATOM 1590 N N . LYS A 1 195 ? 5.239 10.680 10.910 1.00 91.19 195 LYS A N 1
ATOM 1591 C CA . LYS A 1 195 ? 5.137 11.836 11.814 1.00 91.19 195 LYS A CA 1
ATOM 1592 C C . LYS A 1 195 ? 3.701 12.357 11.914 1.00 91.19 195 LYS A C 1
ATOM 1594 O O . LYS A 1 195 ? 3.222 12.595 13.012 1.00 91.19 195 LYS A O 1
ATOM 1599 N N . GLN A 1 196 ? 2.995 12.461 10.787 1.00 90.62 196 GLN A N 1
ATOM 1600 C CA . GLN A 1 196 ? 1.576 12.840 10.775 1.00 90.62 196 GLN A CA 1
ATOM 1601 C C . GLN A 1 196 ? 0.701 11.836 11.545 1.00 90.62 196 GLN A C 1
ATOM 1603 O O . GLN A 1 196 ? -0.166 12.239 12.316 1.00 90.62 196 GLN A O 1
ATOM 1608 N N . GLU A 1 197 ? 0.944 10.531 11.375 1.00 87.31 197 GLU A N 1
ATOM 1609 C CA . GLU A 1 197 ? 0.251 9.463 12.114 1.00 87.31 197 GLU A CA 1
ATOM 1610 C C . GLU A 1 197 ? 0.521 9.560 13.630 1.00 87.31 197 GLU A C 1
ATOM 1612 O O . GLU A 1 197 ? -0.397 9.399 14.434 1.00 87.31 197 GLU A O 1
ATOM 1617 N N . GLU A 1 198 ? 1.754 9.865 14.038 1.00 87.69 198 GLU A N 1
ATOM 1618 C CA . GLU A 1 198 ? 2.126 10.091 15.442 1.00 87.69 198 GLU A CA 1
ATOM 1619 C C . GLU A 1 198 ? 1.446 11.340 16.029 1.00 87.69 198 GLU A C 1
ATOM 1621 O O . GLU A 1 198 ? 0.874 11.274 17.118 1.00 87.69 198 GLU A O 1
ATOM 1626 N N . GLU A 1 199 ? 1.442 12.459 15.301 1.00 92.19 199 GLU A N 1
ATOM 1627 C CA . GLU A 1 199 ? 0.800 13.709 15.728 1.00 92.19 199 GLU A CA 1
ATOM 1628 C C . GLU A 1 199 ? -0.717 13.561 15.894 1.00 92.19 199 GLU A C 1
ATOM 1630 O O . GLU A 1 199 ? -1.274 14.010 16.898 1.00 92.19 199 GLU A O 1
ATOM 1635 N N . LEU A 1 200 ? -1.393 12.907 14.945 1.00 87.25 200 LEU A N 1
ATOM 1636 C CA . LEU A 1 200 ? -2.835 12.664 15.028 1.00 87.25 200 LEU A CA 1
ATOM 1637 C C . LEU A 1 200 ? -3.189 11.725 16.182 1.00 87.25 200 LEU A C 1
ATOM 1639 O O . LEU A 1 200 ? -4.143 11.989 16.913 1.00 87.25 200 LEU A O 1
ATOM 1643 N N . ASN A 1 201 ? -2.393 10.674 16.408 1.00 85.31 201 ASN A N 1
ATOM 1644 C CA . ASN A 1 201 ? -2.576 9.816 17.578 1.00 85.31 201 ASN A CA 1
ATOM 1645 C C . ASN A 1 201 ? -2.398 10.601 18.881 1.00 85.31 201 ASN A C 1
ATOM 1647 O O . ASN A 1 201 ? -3.196 10.428 19.799 1.00 85.31 201 ASN A O 1
ATOM 1651 N N . LYS A 1 202 ? -1.398 11.487 18.964 1.00 89.00 202 LYS A N 1
ATOM 1652 C CA . LYS A 1 202 ? -1.190 12.334 20.144 1.00 89.00 202 LYS A CA 1
ATOM 1653 C C . LYS A 1 202 ? -2.398 13.240 20.401 1.00 89.00 202 LYS A C 1
ATOM 1655 O O . LYS A 1 202 ? -2.916 13.239 21.514 1.00 89.00 202 LYS A O 1
ATOM 1660 N N . ARG A 1 203 ? -2.900 13.932 19.370 1.00 90.00 203 ARG A N 1
ATOM 1661 C CA . ARG A 1 203 ? -4.106 14.777 19.473 1.00 90.00 203 ARG A CA 1
ATOM 1662 C C . ARG A 1 203 ? -5.332 13.986 19.918 1.00 90.00 203 ARG A C 1
ATOM 1664 O O . ARG A 1 203 ? -6.087 14.456 20.761 1.00 90.00 203 ARG A O 1
ATOM 1671 N N . TYR A 1 204 ? -5.516 12.777 19.391 1.00 86.38 204 TYR A N 1
ATOM 1672 C CA . TYR A 1 204 ? -6.604 11.902 19.814 1.00 86.38 204 TYR A CA 1
ATOM 1673 C C . TYR A 1 204 ? -6.493 11.531 21.300 1.00 86.38 204 TYR A C 1
ATOM 1675 O O . TYR A 1 204 ? -7.478 11.644 22.024 1.00 86.38 204 TYR A O 1
ATOM 1683 N N . GLN A 1 205 ? -5.303 11.155 21.781 1.00 87.06 205 GLN A N 1
ATOM 1684 C CA . GLN A 1 205 ? -5.082 10.844 23.201 1.00 87.06 205 GLN A CA 1
ATOM 1685 C C . GLN A 1 205 ? -5.333 12.059 24.108 1.00 87.06 205 GLN A C 1
ATOM 1687 O O . GLN A 1 205 ? -5.977 11.931 25.148 1.00 87.06 205 GLN A O 1
ATOM 1692 N N . GLU A 1 206 ? -4.882 13.247 23.700 1.00 90.56 206 GLU A N 1
ATOM 1693 C CA . GLU A 1 206 ? -5.149 14.502 24.415 1.00 90.56 206 GLU A CA 1
ATOM 1694 C C . GLU A 1 206 ? -6.652 14.814 24.463 1.00 90.56 206 GLU A C 1
ATOM 1696 O O . GLU A 1 206 ? -7.174 15.164 25.522 1.00 90.56 206 GLU A O 1
ATOM 1701 N N . ALA A 1 207 ? -7.373 14.634 23.352 1.00 88.50 207 ALA A N 1
ATOM 1702 C CA . ALA A 1 207 ? -8.818 14.846 23.292 1.00 88.50 207 ALA A CA 1
ATOM 1703 C C . ALA A 1 207 ? -9.598 13.837 24.154 1.00 88.50 207 ALA A C 1
ATOM 1705 O O . ALA A 1 207 ? -10.565 14.215 24.817 1.00 88.50 207 ALA A O 1
ATOM 1706 N N . VAL A 1 208 ? -9.159 12.573 24.198 1.00 87.19 208 VAL A N 1
ATOM 1707 C CA . VAL A 1 208 ? -9.703 11.550 25.109 1.00 87.19 208 VAL A CA 1
ATOM 1708 C C . VAL A 1 208 ? -9.523 11.992 26.560 1.00 87.19 208 VAL A C 1
ATOM 1710 O O . VAL A 1 208 ? -10.488 11.988 27.325 1.00 87.19 208 VAL A O 1
ATOM 1713 N N . LEU A 1 209 ? -8.316 12.428 26.935 1.00 89.62 209 LEU A N 1
ATOM 1714 C CA . LEU A 1 209 ? -8.032 12.889 28.293 1.00 89.62 209 LEU A CA 1
ATOM 1715 C C . LEU A 1 209 ? -8.883 14.110 28.670 1.00 89.62 209 LEU A C 1
ATOM 1717 O O . LEU A 1 209 ? -9.477 14.121 29.744 1.00 89.62 209 LEU A O 1
ATOM 1721 N N . MET A 1 210 ? -8.992 15.104 27.782 1.00 90.44 210 MET A N 1
ATOM 1722 C CA . MET A 1 210 ? -9.826 16.293 28.003 1.00 90.44 210 MET A CA 1
ATOM 1723 C C . MET A 1 210 ? -11.308 15.953 28.177 1.00 90.44 210 MET A C 1
ATOM 1725 O O . MET A 1 210 ? -11.990 16.564 28.997 1.00 90.44 210 MET A O 1
ATOM 1729 N N . PHE A 1 211 ? -11.820 14.981 27.422 1.00 89.88 211 PHE A N 1
ATOM 1730 C CA . PHE A 1 211 ? -13.197 14.529 27.587 1.00 89.88 211 PHE A CA 1
ATOM 1731 C C . PHE A 1 211 ? -13.408 13.812 28.925 1.00 89.88 211 PHE A C 1
ATOM 1733 O O . PHE A 1 211 ? -14.428 14.033 29.571 1.00 89.88 211 PHE A O 1
ATOM 1740 N N . HIS A 1 212 ? -12.444 13.004 29.377 1.00 88.19 212 HIS A N 1
ATOM 1741 C CA . HIS A 1 212 ? -12.519 12.353 30.687 1.00 88.19 212 HIS A CA 1
ATOM 1742 C C . HIS A 1 212 ? -12.464 13.345 31.854 1.00 88.19 212 HIS A C 1
ATOM 1744 O O . HIS A 1 212 ? -13.172 13.151 32.840 1.00 88.19 212 HIS A O 1
ATOM 1750 N N . THR A 1 213 ? -11.639 14.392 31.762 1.00 92.69 213 THR A N 1
ATOM 1751 C CA . THR A 1 213 ? -11.489 15.390 32.834 1.00 92.69 213 THR A CA 1
ATOM 1752 C C . THR A 1 213 ? -12.612 16.423 32.849 1.00 92.69 213 THR A C 1
ATOM 1754 O O . THR A 1 213 ? -12.961 16.922 33.916 1.00 92.69 213 THR A O 1
ATOM 1757 N N . ASN A 1 214 ? -13.199 16.736 31.692 1.00 91.06 214 ASN A N 1
ATOM 1758 C CA . ASN A 1 214 ? -14.320 17.662 31.574 1.00 91.06 214 ASN A CA 1
ATOM 1759 C C . ASN A 1 214 ? -15.314 17.186 30.500 1.00 91.06 214 ASN A C 1
ATOM 1761 O O . ASN A 1 214 ? -15.238 17.641 29.351 1.00 91.06 214 ASN A O 1
ATOM 1765 N N . PRO A 1 215 ? -16.253 16.285 30.844 1.00 90.12 215 PRO A N 1
ATOM 1766 C CA . PRO A 1 215 ? -17.248 15.781 29.905 1.00 90.12 215 PRO A CA 1
ATOM 1767 C C . PRO A 1 215 ? -18.277 16.871 29.568 1.00 90.12 215 PRO A C 1
ATOM 1769 O O . PRO A 1 215 ? -19.292 17.039 30.241 1.00 90.12 215 PRO A O 1
ATOM 1772 N N . CYS A 1 216 ? -18.023 17.626 28.502 1.00 92.12 216 CYS A N 1
ATOM 1773 C CA . CYS A 1 216 ? -18.930 18.644 27.987 1.00 92.12 216 CYS A CA 1
ATOM 1774 C C . CYS A 1 216 ? -19.046 18.542 26.462 1.00 92.12 216 CYS A C 1
ATOM 1776 O O . CYS A 1 216 ? -18.305 17.814 25.797 1.00 92.12 216 CYS A O 1
ATOM 1778 N N . ASN A 1 217 ? -20.000 19.268 25.877 1.00 91.88 217 ASN A N 1
ATOM 1779 C CA . ASN A 1 217 ? -20.257 19.159 24.441 1.00 91.88 217 ASN A CA 1
ATOM 1780 C C . ASN A 1 217 ? -19.034 19.572 23.596 1.00 91.88 217 ASN A C 1
ATOM 1782 O O . ASN A 1 217 ? -18.754 18.953 22.575 1.00 91.88 217 ASN A O 1
ATOM 1786 N N . ASN A 1 218 ? -18.259 20.557 24.061 1.00 91.62 218 ASN A N 1
ATOM 1787 C CA . ASN A 1 218 ? -17.060 21.026 23.363 1.00 91.62 218 ASN A CA 1
ATOM 1788 C C . ASN A 1 218 ? -15.943 19.970 23.352 1.00 91.62 218 ASN A C 1
ATOM 1790 O O . ASN A 1 218 ? -15.339 19.730 22.307 1.00 91.62 218 ASN A O 1
ATOM 1794 N N . THR A 1 219 ? -15.688 19.303 24.483 1.00 88.38 219 THR A N 1
ATOM 1795 C CA . THR A 1 219 ? -14.670 18.241 24.564 1.00 88.38 219 THR A CA 1
ATOM 1796 C C . THR A 1 219 ? -15.100 16.990 23.800 1.00 88.38 219 THR A C 1
ATOM 1798 O O . THR A 1 219 ? -14.268 16.364 23.143 1.00 88.38 219 THR A O 1
ATOM 1801 N N . ARG A 1 220 ? -16.405 16.675 23.778 1.00 88.56 220 ARG A N 1
ATOM 1802 C CA . ARG A 1 220 ? -16.968 15.608 22.933 1.00 88.56 220 ARG A CA 1
ATOM 1803 C C . ARG A 1 220 ? -16.737 15.872 21.444 1.00 88.56 220 ARG A C 1
ATOM 1805 O O . ARG A 1 220 ? -16.254 14.988 20.743 1.00 88.56 220 ARG A O 1
ATOM 1812 N N . LEU A 1 221 ? -17.036 17.083 20.970 1.00 90.62 221 LEU A N 1
ATOM 1813 C CA . LEU A 1 221 ? -16.836 17.466 19.567 1.00 90.62 221 LEU A CA 1
ATOM 1814 C C . LEU A 1 221 ? -15.354 17.424 19.166 1.00 90.62 221 LEU A C 1
ATOM 1816 O O . LEU A 1 221 ? -15.021 16.960 18.076 1.00 90.62 221 LEU A O 1
ATOM 1820 N N . ALA A 1 222 ? -14.451 17.858 20.050 1.00 88.44 222 ALA A N 1
ATOM 1821 C CA . ALA A 1 222 ? -13.011 17.776 19.811 1.00 88.44 222 ALA A CA 1
ATOM 1822 C C . ALA A 1 222 ? -12.518 16.319 19.701 1.00 88.44 222 ALA A C 1
ATOM 1824 O O . ALA A 1 222 ? -11.699 16.002 18.831 1.00 88.44 222 ALA A O 1
ATOM 1825 N N . LEU A 1 223 ? -13.044 15.422 20.543 1.00 87.25 223 LEU A N 1
ATOM 1826 C CA . LEU A 1 223 ? -12.759 13.988 20.490 1.00 87.25 223 LEU A CA 1
ATOM 1827 C C . LEU A 1 223 ? -13.281 13.343 19.200 1.00 87.25 223 LEU A C 1
ATOM 1829 O O . LEU A 1 223 ? -12.532 12.635 18.526 1.00 87.25 223 LEU A O 1
ATOM 1833 N N . GLU A 1 224 ? -14.538 13.605 18.837 1.00 87.69 224 GLU A N 1
ATOM 1834 C CA . GLU A 1 224 ? -15.145 13.092 17.602 1.00 87.69 224 GLU A CA 1
ATOM 1835 C C . GLU A 1 224 ? -14.364 13.544 16.365 1.00 87.69 224 GLU A C 1
ATOM 1837 O O . GLU A 1 224 ? -14.046 12.717 15.511 1.00 87.69 224 GLU A O 1
ATOM 1842 N N . LYS A 1 225 ? -13.959 14.818 16.312 1.00 92.62 225 LYS A N 1
ATOM 1843 C CA . LYS A 1 225 ? -13.126 15.346 15.227 1.00 92.62 225 LYS A CA 1
ATOM 1844 C C . LYS A 1 225 ? -11.770 14.642 15.145 1.00 92.62 225 LYS A C 1
ATOM 1846 O O . LYS A 1 225 ? -11.382 14.169 14.083 1.00 92.62 225 LYS A O 1
ATOM 1851 N N . SER A 1 226 ? -11.074 14.512 16.274 1.00 84.25 226 SER A N 1
ATOM 1852 C CA . SER A 1 226 ? -9.748 13.875 16.316 1.00 84.25 226 SER A CA 1
ATOM 1853 C C . SER A 1 226 ? -9.811 12.398 15.913 1.00 84.25 226 SER A C 1
ATOM 1855 O O . SER A 1 226 ? -8.886 11.868 15.300 1.00 84.25 226 SER A O 1
ATOM 1857 N N . LYS A 1 227 ? -10.924 11.730 16.235 1.00 83.44 227 LYS A N 1
ATOM 1858 C CA . LYS A 1 227 ? -11.207 10.364 15.799 1.00 83.44 227 LYS A CA 1
ATOM 1859 C C . LYS A 1 227 ? -11.441 10.283 14.288 1.00 83.44 227 LYS A C 1
ATOM 1861 O O . LYS A 1 227 ? -10.876 9.396 13.656 1.00 83.44 227 LYS A O 1
ATOM 1866 N N . GLN A 1 228 ? -12.234 11.196 13.721 1.00 89.19 228 GLN A N 1
ATOM 1867 C CA . GLN A 1 228 ? -12.493 11.258 12.277 1.00 89.19 228 GLN A CA 1
ATOM 1868 C C . GLN A 1 228 ? -11.207 11.497 11.477 1.00 89.19 228 GLN A C 1
ATOM 1870 O O . GLN A 1 228 ? -10.952 10.779 10.512 1.00 89.19 228 GLN A O 1
ATOM 1875 N N . ASP A 1 229 ? -10.361 12.432 11.917 1.00 86.25 229 ASP A N 1
ATOM 1876 C CA . ASP A 1 229 ? -9.078 12.724 11.264 1.00 86.25 229 ASP A CA 1
ATOM 1877 C C . ASP A 1 229 ? -8.161 11.483 11.237 1.00 86.25 229 ASP A C 1
ATOM 1879 O O . ASP A 1 229 ? -7.482 11.205 10.244 1.00 86.25 229 ASP A O 1
ATOM 1883 N N . LEU A 1 230 ? -8.163 10.699 12.321 1.00 81.38 230 LEU A N 1
ATOM 1884 C CA . LEU A 1 230 ? -7.389 9.464 12.413 1.00 81.38 230 LEU A CA 1
ATOM 1885 C C . LEU A 1 230 ? -7.975 8.346 11.533 1.00 81.38 230 LEU A C 1
ATOM 1887 O O . LEU A 1 230 ? -7.223 7.614 10.888 1.00 81.38 230 LEU A O 1
ATOM 1891 N N . GLU A 1 231 ? -9.303 8.206 11.493 1.00 81.00 231 GLU A N 1
ATOM 1892 C CA . GLU A 1 231 ? -9.993 7.228 10.642 1.00 81.00 231 GLU A CA 1
ATOM 1893 C C . GLU A 1 231 ? -9.732 7.495 9.152 1.00 81.00 231 GLU A C 1
ATOM 1895 O O . GLU A 1 231 ? -9.369 6.557 8.438 1.00 81.00 231 GLU A O 1
ATOM 1900 N N . ALA A 1 232 ? -9.780 8.756 8.712 1.00 81.94 232 ALA A N 1
ATOM 1901 C CA . ALA A 1 232 ? -9.476 9.145 7.333 1.00 81.94 232 ALA A CA 1
ATOM 1902 C C . ALA A 1 232 ? -8.055 8.726 6.900 1.00 81.94 232 ALA A C 1
ATOM 1904 O O . ALA A 1 232 ? -7.869 8.138 5.835 1.00 81.94 232 ALA A O 1
ATOM 1905 N N . LEU A 1 233 ? -7.044 8.922 7.760 1.00 80.50 233 LEU A N 1
ATOM 1906 C CA . LEU A 1 233 ? -5.668 8.483 7.480 1.00 80.50 233 LEU A CA 1
ATOM 1907 C C . LEU A 1 233 ? -5.572 6.959 7.290 1.00 80.50 233 LEU A C 1
ATOM 1909 O O . LEU A 1 233 ? -4.793 6.461 6.466 1.00 80.50 233 LEU A O 1
ATOM 1913 N N . TYR A 1 234 ? -6.344 6.191 8.061 1.00 75.31 234 TYR A N 1
ATOM 1914 C CA . TYR A 1 234 ? -6.354 4.736 7.946 1.00 75.31 234 TYR A CA 1
ATOM 1915 C C . TYR A 1 234 ? -7.075 4.242 6.692 1.00 75.31 234 TYR A C 1
ATOM 1917 O O . TYR A 1 234 ? -6.638 3.231 6.132 1.00 75.31 234 TYR A O 1
ATOM 1925 N N . GLU A 1 235 ? -8.123 4.924 6.231 1.00 73.81 235 GLU A N 1
ATOM 1926 C CA . GLU A 1 235 ? -8.820 4.576 4.988 1.00 73.81 235 GLU A CA 1
ATOM 1927 C C . GLU A 1 235 ? -7.872 4.620 3.780 1.00 73.81 235 GLU A C 1
ATOM 1929 O O . GLU A 1 235 ? -7.741 3.610 3.080 1.00 73.81 235 GLU A O 1
ATOM 1934 N N . ASP A 1 236 ? -7.079 5.686 3.636 1.00 71.56 236 ASP A N 1
ATOM 1935 C CA . ASP A 1 236 ? -6.055 5.815 2.583 1.00 71.56 236 ASP A CA 1
ATOM 1936 C C . ASP A 1 236 ? -5.029 4.664 2.615 1.00 71.56 236 ASP A C 1
ATOM 1938 O O . ASP A 1 236 ? -4.595 4.105 1.595 1.00 71.56 236 ASP A O 1
ATOM 1942 N N . LYS A 1 237 ? -4.614 4.268 3.825 1.00 74.50 237 LYS A N 1
ATOM 1943 C CA . LYS A 1 237 ? -3.645 3.181 4.043 1.00 74.50 237 LYS A CA 1
ATOM 1944 C C . LYS A 1 237 ? -4.240 1.834 3.636 1.00 74.50 237 LYS A C 1
ATOM 1946 O O . LYS A 1 237 ? -3.537 1.005 3.042 1.00 74.50 237 LYS A O 1
ATOM 1951 N N . VAL A 1 238 ? -5.516 1.618 3.950 1.00 65.94 238 VAL A N 1
ATOM 1952 C CA . VAL A 1 238 ? -6.273 0.411 3.606 1.00 65.94 238 VAL A CA 1
ATOM 1953 C C . VAL A 1 238 ? -6.468 0.314 2.098 1.00 65.94 238 VAL A C 1
ATOM 1955 O O . VAL A 1 238 ? -6.159 -0.737 1.529 1.00 65.94 238 VAL A O 1
ATOM 1958 N N . GLU A 1 239 ? -6.879 1.391 1.433 1.00 66.69 239 GLU A N 1
ATOM 1959 C CA . GLU A 1 239 ? -7.052 1.415 -0.020 1.00 66.69 239 GLU A CA 1
ATOM 1960 C C . GLU A 1 239 ? -5.744 1.065 -0.743 1.00 66.69 239 GLU A C 1
ATOM 1962 O O . GLU A 1 239 ? -5.706 0.169 -1.593 1.00 66.69 239 GLU A O 1
ATOM 1967 N N . GLY A 1 240 ? -4.623 1.653 -0.313 1.00 67.06 240 GLY A N 1
ATOM 1968 C CA . GLY A 1 240 ? -3.309 1.320 -0.861 1.00 67.06 240 GLY A CA 1
ATOM 1969 C C . GLY A 1 240 ? -2.906 -0.148 -0.649 1.00 67.06 240 GLY A C 1
ATOM 1970 O O . GLY A 1 240 ? -2.244 -0.744 -1.504 1.00 67.06 240 GLY A O 1
ATOM 1971 N N . ILE A 1 241 ? -3.274 -0.760 0.484 1.00 64.31 241 ILE A N 1
ATOM 1972 C CA . ILE A 1 241 ? -3.039 -2.193 0.737 1.00 64.31 241 ILE A CA 1
ATOM 1973 C C . ILE A 1 241 ? -3.884 -3.052 -0.205 1.00 64.31 241 ILE A C 1
ATOM 1975 O O . ILE A 1 241 ? -3.349 -3.998 -0.789 1.00 64.31 241 ILE A O 1
ATOM 1979 N N . ILE A 1 242 ? -5.165 -2.716 -0.369 1.00 59.44 242 ILE A N 1
ATOM 1980 C CA . ILE A 1 242 ? -6.100 -3.430 -1.243 1.00 59.44 242 ILE A CA 1
ATOM 1981 C C . ILE A 1 242 ? -5.614 -3.373 -2.691 1.00 59.44 242 ILE A C 1
ATOM 1983 O O . ILE A 1 242 ? -5.494 -4.414 -3.337 1.00 59.44 242 ILE A O 1
ATOM 1987 N N . LEU A 1 243 ? -5.255 -2.187 -3.185 1.00 60.59 243 LEU A N 1
ATOM 1988 C CA . LEU A 1 243 ? -4.789 -1.993 -4.556 1.00 60.59 243 LEU A CA 1
ATOM 1989 C C . LEU A 1 243 ? -3.521 -2.808 -4.844 1.00 60.59 243 LEU A C 1
ATOM 1991 O O . LEU A 1 243 ? -3.448 -3.515 -5.848 1.00 60.59 243 LEU A O 1
ATOM 1995 N N . ARG A 1 244 ? -2.552 -2.818 -3.917 1.00 62.72 244 ARG A N 1
ATOM 1996 C CA . ARG A 1 244 ? -1.342 -3.652 -4.040 1.00 62.72 244 ARG A CA 1
ATOM 1997 C C . ARG A 1 244 ? -1.632 -5.150 -3.958 1.00 62.72 244 ARG A C 1
ATOM 1999 O O . ARG A 1 244 ? -0.924 -5.929 -4.592 1.00 62.72 244 ARG A O 1
ATOM 2006 N N . ALA A 1 245 ? -2.616 -5.569 -3.165 1.00 57.41 245 ALA A N 1
ATOM 2007 C CA . ALA A 1 245 ? -3.021 -6.969 -3.094 1.00 57.41 245 ALA A CA 1
ATOM 2008 C C . ALA A 1 245 ? -3.670 -7.428 -4.412 1.00 57.41 245 ALA A C 1
ATOM 2010 O O . ALA A 1 245 ? -3.302 -8.484 -4.920 1.00 57.41 245 ALA A O 1
ATOM 2011 N N . ARG A 1 246 ? -4.547 -6.602 -5.001 1.00 57.06 246 ARG A N 1
ATOM 2012 C CA . ARG A 1 246 ? -5.183 -6.853 -6.308 1.00 57.06 246 ARG A CA 1
ATOM 2013 C C . ARG A 1 246 ? -4.165 -6.870 -7.448 1.00 57.06 246 ARG A C 1
ATOM 2015 O O . ARG A 1 246 ? -4.147 -7.821 -8.219 1.00 57.06 246 ARG A O 1
ATOM 2022 N N . ALA A 1 247 ? -3.267 -5.884 -7.503 1.00 55.81 247 ALA A N 1
ATOM 2023 C CA . ALA A 1 247 ? -2.202 -5.836 -8.505 1.00 55.81 247 ALA A CA 1
ATOM 2024 C C . ALA A 1 247 ? -1.297 -7.072 -8.431 1.00 55.81 247 ALA A C 1
ATOM 2026 O O . ALA A 1 247 ? -0.959 -7.646 -9.455 1.00 55.81 247 ALA A O 1
ATOM 2027 N N . ARG A 1 248 ? -0.950 -7.546 -7.226 1.00 54.75 248 ARG A N 1
ATOM 2028 C CA . ARG A 1 248 ? -0.192 -8.799 -7.085 1.00 54.75 248 ARG A CA 1
ATOM 2029 C C . ARG A 1 248 ? -0.968 -10.016 -7.557 1.00 54.75 248 ARG A C 1
ATOM 2031 O O . ARG A 1 248 ? -0.351 -10.885 -8.157 1.00 54.75 248 ARG A O 1
ATOM 2038 N N . TRP A 1 249 ? -2.265 -10.089 -7.265 1.00 53.06 249 TRP A N 1
ATOM 2039 C CA . TRP A 1 249 ? -3.109 -11.192 -7.716 1.00 53.06 249 TRP A CA 1
ATOM 2040 C C . TRP A 1 249 ? -3.149 -11.263 -9.245 1.00 53.06 249 TRP A C 1
ATOM 2042 O O . TRP A 1 249 ? -2.938 -12.330 -9.797 1.00 53.06 249 TRP A O 1
ATOM 2052 N N . HIS A 1 250 ? -3.277 -10.121 -9.919 1.00 42.72 250 HIS A N 1
ATOM 2053 C CA . HIS A 1 250 ? -3.200 -10.033 -11.378 1.00 42.72 250 HIS A CA 1
ATOM 2054 C C . HIS A 1 250 ? -1.786 -10.353 -11.902 1.00 42.72 250 HIS A C 1
ATOM 2056 O O . HIS A 1 250 ? -1.605 -11.232 -12.733 1.00 42.72 250 HIS A O 1
ATOM 2062 N N . GLU A 1 251 ? -0.742 -9.716 -11.358 1.00 46.59 251 GLU A N 1
ATOM 2063 C CA . GLU A 1 251 ? 0.648 -9.905 -11.804 1.00 46.59 251 GLU A CA 1
ATOM 2064 C C . GLU A 1 251 ? 1.194 -11.324 -11.584 1.00 46.59 251 GLU A C 1
ATOM 2066 O O . GLU A 1 251 ? 2.091 -11.742 -12.313 1.00 46.59 251 GLU A O 1
ATOM 2071 N N . HIS A 1 252 ? 0.743 -12.025 -10.540 1.00 49.19 252 HIS A N 1
ATOM 2072 C CA . HIS A 1 252 ? 1.180 -13.393 -10.227 1.00 49.19 252 HIS A CA 1
ATOM 2073 C C . HIS A 1 252 ? 0.175 -14.447 -10.701 1.00 49.19 252 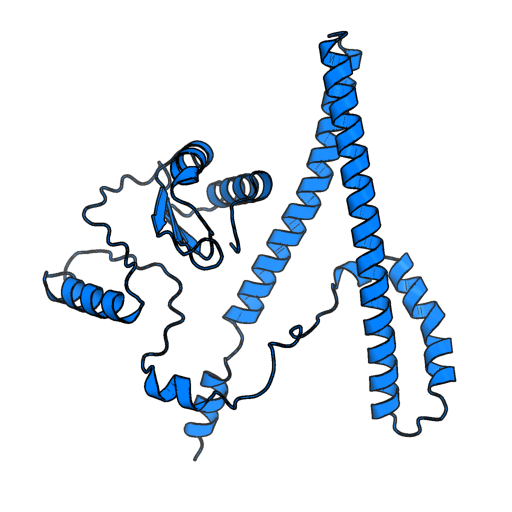HIS A C 1
ATOM 2075 O O . HIS A 1 252 ? 0.560 -15.603 -10.832 1.00 49.19 252 HIS A O 1
ATOM 2081 N N . GLY A 1 253 ? -1.077 -14.065 -10.955 1.00 45.53 253 GLY A N 1
ATOM 2082 C CA . GLY A 1 253 ? -2.103 -14.933 -11.528 1.00 45.53 253 GLY A CA 1
ATOM 2083 C C . GLY A 1 253 ? -2.008 -15.047 -13.049 1.00 45.53 253 GLY A C 1
ATOM 2084 O O . GLY A 1 253 ? -2.312 -16.105 -13.583 1.00 45.53 253 GLY A O 1
ATOM 2085 N N . GLU A 1 254 ? -1.540 -14.003 -13.743 1.00 37.94 254 GLU A N 1
ATOM 2086 C CA . GLU A 1 254 ? -1.481 -13.977 -15.216 1.00 37.94 254 GLU A CA 1
ATOM 2087 C C . GLU A 1 254 ? -0.104 -14.272 -15.814 1.00 37.94 254 GLU A C 1
ATOM 2089 O O . GLU A 1 254 ? 0.015 -14.542 -17.010 1.00 37.94 254 GLU A O 1
ATOM 2094 N N . LYS A 1 255 ? 0.975 -14.205 -15.028 1.00 42.81 255 LYS A N 1
ATOM 2095 C CA . LYS A 1 255 ? 2.299 -14.508 -15.575 1.00 42.81 255 LYS A CA 1
ATOM 2096 C C . LYS A 1 255 ? 2.431 -16.007 -15.803 1.00 42.81 255 LYS A C 1
ATOM 2098 O O . LYS A 1 255 ? 2.553 -16.764 -14.841 1.00 42.81 255 LYS A O 1
ATOM 2103 N N . ASN A 1 256 ? 2.535 -16.395 -17.076 1.00 45.09 256 ASN A N 1
ATOM 2104 C CA . ASN A 1 256 ? 3.135 -17.663 -17.476 1.00 45.09 256 ASN A CA 1
ATOM 2105 C C . ASN A 1 256 ? 4.469 -17.799 -16.737 1.00 45.09 256 ASN A C 1
ATOM 2107 O O . ASN A 1 256 ? 5.429 -17.057 -16.967 1.00 45.09 256 ASN A O 1
ATOM 2111 N N . ASN A 1 257 ? 4.488 -18.696 -15.759 1.00 50.47 257 ASN A N 1
ATOM 2112 C CA . ASN A 1 257 ? 5.673 -18.978 -14.976 1.00 50.47 257 ASN A CA 1
ATOM 2113 C C . ASN A 1 257 ? 6.786 -19.495 -15.915 1.00 50.47 257 ASN A C 1
ATOM 2115 O O . ASN A 1 257 ? 6.548 -19.922 -17.047 1.00 50.47 257 ASN A O 1
ATOM 2119 N N . LYS A 1 258 ? 8.037 -19.484 -15.439 1.00 50.66 258 LYS A N 1
ATOM 2120 C CA . LYS A 1 258 ? 9.174 -20.092 -16.159 1.00 50.66 258 LYS A CA 1
ATOM 2121 C C . LYS A 1 258 ? 8.866 -21.535 -16.592 1.00 50.66 258 LYS A C 1
ATOM 2123 O O . LYS A 1 258 ? 9.423 -22.008 -17.572 1.00 50.66 258 LYS A O 1
ATOM 2128 N N . TYR A 1 259 ? 7.967 -22.207 -15.876 1.00 50.97 259 TYR A N 1
ATOM 2129 C CA . TYR A 1 259 ? 7.465 -23.529 -16.210 1.00 50.97 259 TYR A CA 1
ATOM 2130 C C . TYR A 1 259 ? 6.660 -23.549 -17.526 1.00 50.97 259 TYR A C 1
ATOM 2132 O O . TYR A 1 259 ? 7.018 -24.344 -18.382 1.00 50.97 259 TYR A O 1
ATOM 2140 N N . PHE A 1 260 ? 5.710 -22.641 -17.775 1.00 45.88 260 PHE A N 1
ATOM 2141 C CA . PHE A 1 260 ? 4.954 -22.556 -19.035 1.00 45.88 260 PHE A CA 1
ATOM 2142 C C . PHE A 1 260 ? 5.819 -22.110 -20.221 1.00 45.88 260 PHE A C 1
ATOM 2144 O O . PHE A 1 260 ? 5.738 -22.707 -21.289 1.00 45.88 260 PHE A O 1
ATOM 2151 N N . LEU A 1 261 ? 6.716 -21.135 -20.019 1.00 53.94 261 LEU A N 1
ATOM 2152 C CA . LEU A 1 261 ? 7.683 -20.720 -21.051 1.00 53.94 261 LEU A CA 1
ATOM 2153 C C . LEU A 1 261 ? 8.663 -21.845 -21.419 1.00 53.94 261 LEU A C 1
ATOM 2155 O O . LEU A 1 261 ? 9.123 -21.929 -22.553 1.00 53.94 261 LEU A O 1
ATOM 2159 N N . ASN A 1 262 ? 8.994 -22.719 -20.466 1.00 53.81 262 ASN A N 1
ATOM 2160 C CA . ASN A 1 262 ? 9.820 -23.895 -20.727 1.00 53.81 262 ASN A CA 1
ATOM 2161 C C . ASN A 1 262 ? 9.007 -25.086 -21.251 1.00 53.81 262 ASN A C 1
ATOM 2163 O O . ASN A 1 262 ? 9.592 -25.969 -21.867 1.00 53.81 262 ASN A O 1
ATOM 2167 N N . LEU A 1 263 ? 7.693 -25.123 -21.014 1.00 48.50 263 LEU A N 1
ATOM 2168 C CA . LEU A 1 263 ? 6.778 -26.113 -21.580 1.00 48.50 263 LEU A CA 1
ATOM 2169 C C . LEU A 1 263 ? 6.607 -25.870 -23.083 1.00 48.50 263 LEU A C 1
ATOM 2171 O O . LEU A 1 263 ? 6.727 -26.796 -23.872 1.00 48.50 263 LEU A O 1
ATOM 2175 N N . GLU A 1 264 ? 6.429 -24.610 -23.485 1.00 41.84 264 GLU A N 1
ATOM 2176 C CA . GLU A 1 264 ? 6.338 -24.221 -24.895 1.00 41.84 264 GLU A CA 1
ATOM 2177 C C . GLU A 1 264 ? 7.657 -24.494 -25.642 1.00 41.84 264 GLU A C 1
ATOM 2179 O O . GLU A 1 264 ? 7.652 -25.083 -26.719 1.00 41.84 264 GLU A O 1
ATOM 2184 N N . LYS A 1 265 ? 8.805 -24.195 -25.015 1.00 55.53 265 LYS A N 1
ATOM 2185 C CA . LYS A 1 265 ? 10.140 -24.525 -25.554 1.00 55.53 265 LYS A CA 1
ATOM 2186 C C . LYS A 1 265 ? 10.451 -26.022 -25.638 1.00 55.53 265 LYS A C 1
ATOM 2188 O O . LYS A 1 265 ? 11.411 -26.379 -26.304 1.00 55.53 265 LYS A O 1
ATOM 2193 N N . ARG A 1 266 ? 9.709 -26.877 -24.927 1.00 54.06 266 ARG A N 1
ATOM 2194 C CA . ARG A 1 266 ? 9.826 -28.345 -25.013 1.00 54.06 266 ARG A CA 1
ATOM 2195 C C . ARG A 1 266 ? 8.861 -28.957 -26.025 1.00 54.06 266 ARG A C 1
ATOM 2197 O O . ARG A 1 266 ? 9.052 -30.103 -26.397 1.00 54.06 266 ARG A O 1
ATOM 2204 N N . ASN A 1 267 ? 7.827 -28.217 -26.420 1.00 49.97 267 ASN A N 1
ATOM 2205 C CA . ASN A 1 267 ? 6.811 -28.678 -27.365 1.00 49.97 267 ASN A CA 1
ATOM 2206 C C . ASN A 1 267 ? 7.069 -28.173 -28.797 1.00 49.97 267 ASN A C 1
ATOM 2208 O O . ASN A 1 267 ? 6.410 -28.625 -29.730 1.00 49.97 267 ASN A O 1
ATOM 2212 N N . HIS A 1 268 ? 8.031 -27.264 -28.978 1.00 47.91 268 HIS A N 1
ATOM 2213 C CA . HIS A 1 268 ? 8.639 -26.953 -30.267 1.00 47.91 268 HIS A CA 1
ATOM 2214 C C . HIS A 1 268 ? 10.060 -27.534 -30.318 1.00 47.91 268 HIS A C 1
ATOM 2216 O O . HIS A 1 268 ? 10.960 -26.991 -29.677 1.00 47.91 268 HIS A O 1
ATOM 2222 N N . VAL A 1 269 ? 10.212 -28.575 -31.152 1.00 41.44 269 VAL A N 1
ATOM 2223 C CA . VAL A 1 269 ? 11.344 -29.515 -31.349 1.00 41.44 269 VAL A CA 1
ATOM 2224 C C . VAL A 1 269 ? 11.220 -30.801 -30.539 1.00 41.44 269 VAL A C 1
ATOM 2226 O O . VAL A 1 269 ? 11.472 -30.779 -29.317 1.00 41.44 269 VAL A O 1
#

Radius of gyration: 25.95 Å; chains: 1; bounding box: 56×66×64 Å

Organism: NCBI:txid46732